Protein AF-A0A256ZVJ6-F1 (afdb_monomer_lite)

Foldseek 3Di:
DDPPPPPPPPDLPDDPQWDWDCDPNFTATEGEDAAADQQFVPAPLPSRNDPDPVSPDPALVVSVVVLVVVLVCCVPVPQPPPGGAHAEYEYDHHAQPPDLRSLLSLLVVQLSLVSSVVRVRHPDPEYEYEYEHQLLHQLPDDPVSLVVSLVSNVVSCVSHPVRYYYHYDHDNTHGDDVCRVPDVVNRVVSNVSSVSSVVSVVVSVVVD

Sequence (208 aa):
MFFKFHFNEKKAVFVEPWELNDEGGGFALILRYCGCQLRCPLCYARRYAWFSEDCKLHHADWVMKQLSNIERALRVKVVKRKPRKITWVRIQGGELCLNFERTMATIDFAAALTVIRKYNVGKFYVSRAIIQTNGVFFSRIDEKMFRKIENKLIDVLKRIENHDRIIFEISFKTPVNKVTMWNPKAFSMTLKAQVAGFKKLLGIVKNI

pLDDT: mean 76.7, std 18.18, range [22.72, 97.31]

Radius of gyration: 18.04 Å; chains: 1; bounding box: 43×30×51 Å

Structure (mmCIF, N/CA/C/O backbone):
data_AF-A0A256ZVJ6-F1
#
_entry.id   AF-A0A256ZVJ6-F1
#
loop_
_atom_site.group_PDB
_atom_site.id
_atom_site.type_symbol
_atom_site.label_atom_id
_atom_site.label_alt_id
_atom_site.label_comp_id
_atom_site.label_asym_id
_atom_site.label_entity_id
_atom_site.label_seq_id
_atom_site.pdbx_PDB_ins_code
_atom_site.Cartn_x
_atom_site.Cartn_y
_atom_site.Cartn_z
_atom_site.occupancy
_atom_site.B_iso_or_equiv
_atom_site.auth_seq_id
_atom_site.auth_comp_id
_atom_site.auth_asym_id
_atom_site.auth_atom_id
_atom_site.pdbx_PDB_model_num
ATOM 1 N N . MET A 1 1 ? -21.176 -7.397 -33.840 1.00 29.97 1 MET A N 1
ATOM 2 C CA . MET A 1 1 ? -21.947 -6.438 -33.017 1.00 29.97 1 MET A CA 1
ATOM 3 C C . MET A 1 1 ? -20.972 -5.726 -32.080 1.00 29.97 1 MET A C 1
ATOM 5 O O . MET A 1 1 ? -20.496 -6.335 -31.134 1.00 29.97 1 MET A O 1
ATOM 9 N N . PHE A 1 2 ? -20.554 -4.499 -32.406 1.00 23.23 2 PHE A N 1
ATOM 10 C CA . PHE A 1 2 ? -19.574 -3.744 -31.614 1.00 23.23 2 PHE A CA 1
ATOM 11 C C . PHE A 1 2 ? -20.306 -2.834 -30.624 1.00 23.23 2 PHE A C 1
ATOM 13 O O . PHE A 1 2 ? -20.946 -1.869 -31.034 1.00 23.23 2 PHE A O 1
ATOM 20 N N . PHE A 1 3 ? -20.190 -3.107 -29.325 1.00 23.20 3 PHE A N 1
ATOM 21 C CA . PHE A 1 3 ? -20.595 -2.150 -28.297 1.00 23.20 3 PHE A CA 1
ATOM 22 C C . PHE A 1 3 ? -19.592 -0.988 -28.279 1.00 23.20 3 PHE A C 1
ATOM 24 O O . PHE A 1 3 ? -18.509 -1.084 -27.702 1.00 23.20 3 PHE A O 1
ATOM 31 N N . LYS A 1 4 ? -19.943 0.130 -28.924 1.00 22.72 4 LYS A N 1
ATOM 32 C CA . LYS A 1 4 ? -19.299 1.423 -28.669 1.00 22.72 4 LYS A CA 1
ATOM 33 C C . LYS A 1 4 ? -19.742 1.893 -27.285 1.00 22.72 4 LYS A C 1
ATOM 35 O O . LYS A 1 4 ? -20.818 2.462 -27.130 1.00 22.72 4 LYS A O 1
ATOM 40 N N . PHE A 1 5 ? -18.907 1.674 -26.272 1.00 29.94 5 PHE A N 1
ATOM 41 C CA . PHE A 1 5 ? -19.037 2.406 -25.015 1.00 29.94 5 PHE A CA 1
ATOM 42 C C . PHE A 1 5 ? -18.702 3.877 -25.286 1.00 29.94 5 PHE A C 1
ATOM 44 O O . PHE A 1 5 ? -17.536 4.271 -25.279 1.00 29.94 5 PHE A O 1
ATOM 51 N N . HIS A 1 6 ? -19.725 4.690 -25.551 1.00 28.47 6 HIS A N 1
ATOM 52 C CA . HIS A 1 6 ? -19.618 6.144 -25.515 1.00 28.47 6 HIS A CA 1
ATOM 53 C C . HIS A 1 6 ? -19.413 6.579 -24.060 1.00 28.47 6 HIS A C 1
ATOM 55 O O . HIS A 1 6 ? -20.360 6.885 -23.340 1.00 28.47 6 HIS A O 1
ATOM 61 N N . PHE A 1 7 ? -18.161 6.578 -23.601 1.00 38.62 7 PHE A N 1
ATOM 62 C CA . PHE A 1 7 ? -17.804 7.299 -22.386 1.00 38.62 7 PHE A CA 1
ATOM 63 C C . PHE A 1 7 ? -17.774 8.786 -22.723 1.00 38.62 7 PHE A C 1
ATOM 65 O O . PHE A 1 7 ? 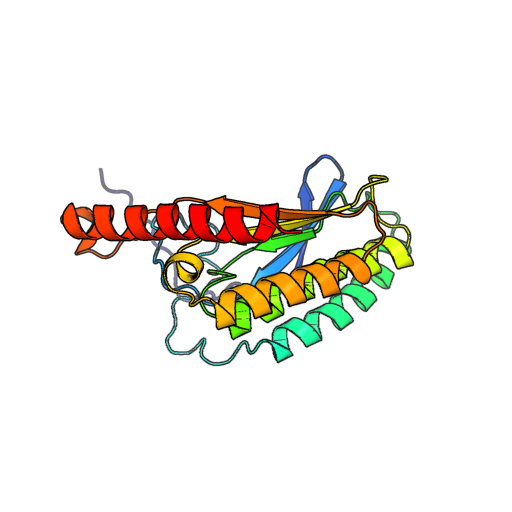-16.951 9.246 -23.507 1.00 38.62 7 PHE A O 1
ATOM 72 N N . ASN A 1 8 ? -18.726 9.525 -22.164 1.00 34.41 8 ASN A N 1
ATOM 73 C CA . ASN A 1 8 ? -18.809 10.966 -22.315 1.00 34.41 8 ASN A CA 1
ATOM 74 C C . ASN A 1 8 ? -17.690 11.618 -21.483 1.00 34.41 8 ASN A C 1
ATOM 76 O O . ASN A 1 8 ? -17.824 11.772 -20.271 1.00 34.41 8 ASN A O 1
ATOM 80 N N . GLU A 1 9 ? -16.576 11.969 -22.128 1.00 43.06 9 GLU A N 1
ATOM 81 C CA . GLU A 1 9 ? -15.395 12.594 -21.504 1.00 43.06 9 GLU A CA 1
ATOM 82 C C . GLU A 1 9 ? -15.696 13.970 -20.870 1.00 43.06 9 GLU A C 1
ATOM 84 O O . GLU A 1 9 ? -14.904 14.471 -20.078 1.00 43.06 9 GLU A O 1
ATOM 89 N N . LYS A 1 10 ? -16.864 14.572 -21.149 1.00 35.16 10 LYS A N 1
ATOM 90 C CA . LYS A 1 10 ? -17.225 15.935 -20.716 1.00 35.16 10 LYS A CA 1
ATOM 91 C C . LYS A 1 10 ? -17.830 16.057 -19.311 1.00 35.16 10 LYS A C 1
ATOM 93 O O . LYS A 1 10 ? -18.190 17.158 -18.908 1.00 35.16 10 LYS A O 1
ATOM 98 N N . LYS A 1 11 ? -17.947 14.973 -18.539 1.00 39.44 11 LYS A N 1
ATOM 99 C CA . LYS A 1 11 ? -18.313 15.052 -17.113 1.00 39.44 11 LYS A CA 1
ATOM 100 C C . LYS A 1 11 ? -17.246 14.366 -16.276 1.00 39.44 11 LYS A C 1
ATOM 102 O O . LYS A 1 11 ? -17.353 13.183 -15.962 1.00 39.44 11 LYS A O 1
ATOM 107 N N . ALA A 1 12 ? -16.222 15.133 -15.914 1.00 45.16 12 ALA A N 1
ATOM 108 C CA . ALA A 1 12 ? -15.339 14.814 -14.805 1.00 45.16 12 ALA A CA 1
ATOM 109 C C . ALA A 1 12 ? -16.201 14.594 -13.552 1.00 45.16 12 ALA A C 1
ATOM 111 O O . ALA A 1 12 ? -16.628 15.553 -12.913 1.00 45.16 12 ALA A O 1
ATOM 112 N N . VAL A 1 13 ? -16.528 13.346 -13.219 1.00 48.84 13 VAL A N 1
ATOM 113 C CA . VAL A 1 13 ? -17.140 13.054 -11.923 1.00 48.84 13 VAL A CA 1
ATOM 114 C C . VAL A 1 13 ? -16.039 13.288 -10.899 1.00 48.84 13 VAL A C 1
ATOM 116 O O . VAL A 1 13 ? -15.057 12.547 -10.872 1.00 48.84 13 VAL A O 1
ATOM 119 N N . PHE A 1 14 ? -16.162 14.354 -10.109 1.00 55.28 14 PHE A N 1
ATOM 120 C CA . PHE A 1 14 ? -15.282 14.574 -8.971 1.00 55.28 14 PHE A CA 1
ATOM 121 C C . PHE A 1 14 ? -15.472 13.399 -8.008 1.00 55.28 14 PHE A C 1
ATOM 123 O O . PHE A 1 14 ? -16.535 13.243 -7.412 1.00 55.28 14 PHE A O 1
ATOM 130 N N . VAL A 1 15 ? -14.466 12.532 -7.921 1.00 60.78 15 VAL A N 1
ATOM 131 C CA . VAL A 1 15 ? -14.428 11.439 -6.948 1.00 60.78 15 VAL A CA 1
ATOM 132 C C . VAL A 1 15 ? -13.571 11.914 -5.788 1.00 60.78 15 VAL A C 1
ATOM 134 O O . VAL A 1 15 ? -12.440 12.356 -6.003 1.00 60.78 15 VAL A O 1
ATOM 137 N N . GLU A 1 16 ? -14.109 11.844 -4.570 1.00 68.25 16 GLU A N 1
ATOM 138 C CA . GLU A 1 16 ? -13.358 12.224 -3.376 1.00 68.25 16 GLU A CA 1
ATOM 139 C C . GLU A 1 16 ? -12.068 11.381 -3.270 1.00 68.25 16 GLU A C 1
ATOM 141 O O . GLU A 1 16 ? -12.061 10.190 -3.601 1.00 68.25 16 GLU A O 1
ATOM 146 N N . PRO A 1 17 ? -10.950 11.966 -2.801 1.00 72.38 17 PRO A N 1
ATOM 147 C CA . PRO A 1 17 ? -9.697 11.232 -2.613 1.00 72.38 17 PRO A CA 1
ATOM 148 C C . PRO A 1 17 ? -9.795 10.116 -1.574 1.00 72.38 17 PRO A C 1
ATOM 150 O O . PRO A 1 17 ? -8.892 9.286 -1.473 1.00 72.38 17 PRO A O 1
ATOM 153 N N . TRP A 1 18 ? -10.867 10.092 -0.791 1.00 80.00 18 TRP A N 1
ATOM 154 C CA . TRP A 1 18 ? -11.189 9.000 0.102 1.00 80.00 18 TRP A CA 1
ATOM 155 C C . TRP A 1 18 ? -12.706 8.828 0.201 1.00 80.00 18 TRP A C 1
ATOM 157 O O . TRP A 1 18 ? -13.453 9.775 -0.015 1.00 80.00 18 TRP A O 1
ATOM 167 N N . GLU A 1 19 ? -13.160 7.629 0.549 1.00 82.62 19 GLU A N 1
ATOM 168 C CA . GLU A 1 19 ? -14.573 7.337 0.812 1.00 82.62 19 GLU A CA 1
ATOM 169 C C . GLU A 1 19 ? -14.716 6.143 1.769 1.00 82.62 19 GLU A C 1
ATOM 171 O O . GLU A 1 19 ? -13.739 5.457 2.081 1.00 82.62 19 GLU A O 1
ATOM 176 N N . LEU A 1 20 ? -15.938 5.895 2.240 1.00 85.19 20 LEU A N 1
ATOM 177 C CA . LEU A 1 20 ? -16.295 4.683 2.976 1.00 85.19 20 LEU A CA 1
ATOM 178 C C . LEU A 1 20 ? -17.190 3.823 2.083 1.00 85.19 20 LEU A C 1
ATOM 180 O O . LEU A 1 20 ? -18.304 4.238 1.775 1.00 85.19 20 LEU A O 1
ATOM 184 N N . ASN A 1 21 ? -16.714 2.636 1.705 1.00 87.12 21 ASN A N 1
ATOM 185 C CA . ASN A 1 21 ? -17.473 1.686 0.886 1.00 87.12 21 ASN A CA 1
ATOM 186 C C . ASN A 1 21 ? -17.916 0.482 1.703 1.00 87.12 21 ASN A C 1
ATOM 188 O O . ASN A 1 21 ? -17.174 0.022 2.567 1.00 87.12 21 ASN A O 1
ATOM 192 N N . ASP A 1 22 ? -19.095 -0.061 1.415 1.00 87.81 22 ASP A N 1
ATOM 193 C CA . ASP A 1 22 ? -19.555 -1.303 2.033 1.00 87.81 22 ASP A CA 1
ATOM 194 C C . ASP A 1 22 ? -18.713 -2.495 1.539 1.00 87.81 22 ASP A C 1
ATOM 196 O O . ASP A 1 22 ? -18.871 -2.970 0.417 1.00 87.81 22 ASP A O 1
ATOM 200 N N . GLU A 1 23 ? -17.814 -3.000 2.391 1.00 85.06 23 GLU A N 1
ATOM 201 C CA . GLU A 1 23 ? -16.941 -4.144 2.100 1.00 85.06 23 GLU A CA 1
ATOM 202 C C . GLU A 1 23 ? -16.706 -5.001 3.365 1.00 85.06 23 GLU A C 1
ATOM 204 O O . GLU A 1 23 ? -16.524 -4.498 4.480 1.00 85.06 23 GLU A O 1
ATOM 209 N N . GLY A 1 24 ? -16.700 -6.334 3.217 1.00 81.31 24 GLY A N 1
ATOM 210 C CA . GLY A 1 24 ? -16.389 -7.262 4.323 1.00 81.31 24 GLY A CA 1
ATOM 211 C C . GLY A 1 24 ? -17.363 -7.186 5.512 1.00 81.31 24 GLY A C 1
ATOM 212 O O . GLY A 1 24 ? -16.990 -7.382 6.675 1.00 81.31 24 GLY A O 1
ATOM 213 N N . GLY A 1 25 ? -18.626 -6.839 5.246 1.00 85.62 25 GLY A N 1
ATOM 214 C CA . GLY A 1 25 ? -19.661 -6.670 6.269 1.00 85.62 25 GLY A CA 1
ATOM 215 C C . GLY A 1 25 ? -19.444 -5.462 7.192 1.00 85.62 25 GLY A C 1
ATOM 216 O O . GLY A 1 25 ? -19.981 -5.448 8.301 1.00 85.62 25 GLY A O 1
ATOM 217 N N . GLY A 1 26 ? -18.629 -4.494 6.784 1.00 87.56 26 GLY A N 1
ATOM 218 C CA . GLY A 1 26 ? -18.394 -3.208 7.442 1.00 87.56 26 GLY A CA 1
ATOM 219 C C . GLY A 1 26 ? -18.053 -2.160 6.384 1.00 87.56 26 GLY A C 1
ATOM 220 O O . GLY A 1 26 ? -18.416 -2.340 5.223 1.00 87.56 26 GLY A O 1
ATOM 221 N N . PHE A 1 27 ? -17.345 -1.100 6.766 1.00 90.06 27 PHE A N 1
ATOM 222 C CA . PHE A 1 27 ? -16.820 -0.142 5.791 1.00 90.06 27 PHE A CA 1
ATOM 223 C C . PHE A 1 27 ? -15.353 -0.421 5.463 1.00 90.06 27 PHE A C 1
ATOM 225 O O . PHE A 1 27 ? -14.544 -0.631 6.361 1.00 90.06 27 PHE A O 1
ATOM 232 N N . ALA A 1 28 ? -14.974 -0.363 4.195 1.00 90.19 28 ALA A N 1
ATOM 233 C CA . ALA A 1 28 ? -13.594 -0.130 3.804 1.00 90.19 28 ALA A CA 1
ATOM 234 C C . ALA A 1 28 ? -13.343 1.375 3.730 1.00 90.19 28 ALA A C 1
ATOM 236 O O . ALA A 1 28 ? -14.075 2.095 3.050 1.00 90.19 28 ALA A O 1
ATOM 237 N N . LEU A 1 29 ? -12.293 1.844 4.404 1.00 89.19 29 LEU A N 1
ATOM 238 C CA . LEU A 1 29 ? -11.776 3.189 4.181 1.00 89.19 29 LEU A CA 1
ATOM 239 C C . LEU A 1 29 ? -10.940 3.169 2.907 1.00 89.19 29 LEU A C 1
ATOM 241 O O . LEU A 1 29 ? -9.809 2.685 2.899 1.00 89.19 29 LEU A O 1
ATOM 245 N N . ILE A 1 30 ? -11.515 3.671 1.825 1.00 86.69 30 ILE A N 1
ATOM 246 C CA . ILE A 1 30 ? -10.875 3.702 0.520 1.00 86.69 30 ILE A CA 1
ATOM 247 C C . ILE A 1 30 ? -10.056 4.979 0.405 1.00 86.69 30 ILE A C 1
ATOM 249 O O . ILE A 1 30 ? -10.607 6.060 0.561 1.00 86.69 30 ILE A O 1
ATOM 253 N N . LEU A 1 31 ? -8.772 4.860 0.076 1.00 84.06 31 LEU A N 1
ATOM 254 C CA . LEU A 1 31 ? -7.866 5.964 -0.234 1.00 84.06 31 LEU A CA 1
ATOM 255 C C . LEU A 1 31 ? -7.492 5.882 -1.712 1.00 84.06 31 LEU A C 1
ATOM 257 O O . LEU A 1 31 ? -6.983 4.858 -2.171 1.00 84.06 31 LEU A O 1
ATOM 261 N N . ARG A 1 32 ? -7.776 6.936 -2.475 1.00 79.44 32 ARG A N 1
ATOM 262 C CA . ARG A 1 32 ? -7.673 6.943 -3.935 1.00 79.44 32 ARG A CA 1
ATOM 263 C C . ARG A 1 32 ? -6.495 7.789 -4.400 1.00 79.44 32 ARG A C 1
ATOM 265 O O . ARG A 1 32 ? -6.374 8.956 -4.043 1.00 79.44 32 ARG A O 1
ATOM 272 N N . TYR A 1 33 ? -5.672 7.217 -5.271 1.00 73.69 33 TYR A N 1
ATOM 273 C CA . TYR A 1 33 ? -4.688 7.975 -6.036 1.00 73.69 33 TYR A CA 1
ATOM 274 C C . TYR A 1 33 ? -5.158 8.270 -7.464 1.00 73.69 33 TYR A C 1
ATOM 276 O O . TYR A 1 33 ? -5.734 7.408 -8.137 1.00 73.69 33 TYR A O 1
ATOM 284 N N . CYS A 1 34 ? -4.760 9.439 -7.963 1.00 71.06 34 CYS A N 1
ATOM 285 C CA . CYS A 1 34 ? -4.832 9.815 -9.373 1.00 71.06 34 CYS A CA 1
ATOM 286 C C . CYS A 1 34 ? -3.557 9.400 -10.137 1.00 71.06 34 CYS A C 1
ATOM 288 O O . CYS A 1 34 ? -2.528 9.083 -9.538 1.00 71.06 34 CYS A O 1
ATOM 290 N N . GLY A 1 35 ? -3.624 9.382 -11.471 1.00 68.31 35 GLY A N 1
ATOM 291 C CA . GLY A 1 35 ? -2.481 9.126 -12.355 1.00 68.31 35 GLY A CA 1
ATOM 292 C C . GLY A 1 35 ? -2.088 7.648 -12.492 1.00 68.31 35 GLY A C 1
ATOM 293 O O . GLY A 1 35 ? -1.728 6.975 -11.522 1.00 68.31 35 GLY A O 1
ATOM 294 N N . CYS A 1 36 ? -2.120 7.130 -13.719 1.00 71.88 36 CYS A N 1
ATOM 295 C CA . CYS A 1 36 ? -1.679 5.776 -14.064 1.00 71.88 36 CYS A CA 1
ATOM 296 C C . CYS A 1 36 ? -1.152 5.732 -15.502 1.00 71.88 36 CYS A C 1
ATOM 298 O O . CYS A 1 36 ? -1.735 6.352 -16.385 1.00 71.88 36 CYS A O 1
ATOM 300 N N . GLN A 1 37 ? -0.096 4.957 -15.761 1.00 67.00 37 GLN A N 1
ATOM 301 C CA . GLN A 1 37 ? 0.475 4.807 -17.109 1.00 67.00 37 GLN A CA 1
ATOM 302 C C . GLN A 1 37 ? 0.087 3.492 -17.806 1.00 67.00 37 GLN A C 1
ATOM 304 O O . GLN A 1 37 ? 0.377 3.309 -18.983 1.00 67.00 37 GLN A O 1
ATOM 309 N N . LEU A 1 38 ? -0.597 2.574 -17.115 1.00 67.62 38 LEU A N 1
ATOM 310 C CA . LEU A 1 38 ? -0.813 1.213 -17.621 1.00 67.62 38 LEU A CA 1
ATOM 311 C C . LEU A 1 38 ? -1.905 1.080 -18.679 1.00 67.62 38 LEU A C 1
ATOM 313 O O . LEU A 1 38 ? -1.954 0.055 -19.344 1.00 67.62 38 LEU A O 1
ATOM 317 N N . ARG A 1 39 ? -2.795 2.069 -18.830 1.00 71.25 39 ARG A N 1
ATOM 318 C CA . ARG A 1 39 ? -3.882 2.048 -19.832 1.00 71.25 39 ARG A CA 1
ATOM 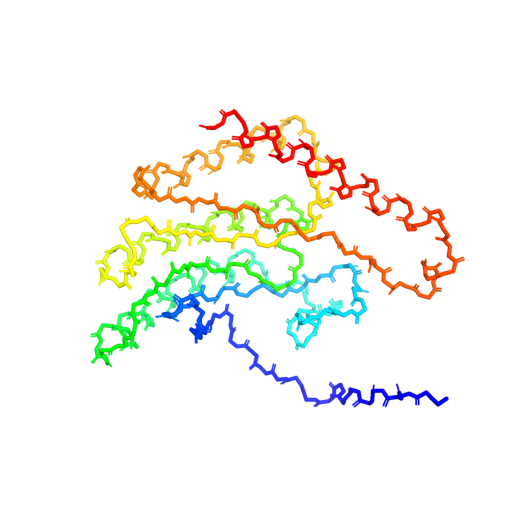319 C C . ARG A 1 39 ? -4.636 0.706 -19.876 1.00 71.25 39 ARG A C 1
ATOM 321 O O . ARG A 1 39 ? -4.896 0.155 -20.943 1.00 71.25 39 ARG A O 1
ATOM 328 N N . CYS A 1 40 ? -4.949 0.140 -18.707 1.00 72.38 40 CYS A N 1
ATOM 329 C CA . CYS A 1 40 ? -5.619 -1.159 -18.634 1.00 72.38 40 CYS A CA 1
ATOM 330 C C . CYS A 1 40 ? -7.034 -1.069 -19.247 1.00 72.38 40 CYS A C 1
ATOM 332 O O . CYS A 1 40 ? -7.748 -0.101 -18.963 1.00 72.38 40 CYS A O 1
ATOM 334 N N . PRO A 1 41 ? -7.475 -2.073 -20.028 1.00 65.75 41 PRO A N 1
ATOM 335 C CA . PRO A 1 41 ? -8.726 -2.012 -20.787 1.00 65.75 41 PRO A CA 1
ATOM 336 C C . PRO A 1 41 ? -9.957 -1.992 -19.880 1.00 65.75 41 PRO A C 1
ATOM 338 O O . PRO A 1 41 ? -10.895 -1.236 -20.117 1.00 65.75 41 PRO A O 1
ATOM 341 N N . LEU A 1 42 ? -9.913 -2.773 -18.799 1.00 70.94 42 LEU A N 1
ATOM 342 C CA . LEU A 1 42 ? -10.956 -2.876 -17.779 1.00 70.94 42 LEU A CA 1
ATOM 343 C C . LEU A 1 42 ? -10.473 -2.241 -16.472 1.00 70.94 42 LEU A C 1
ATOM 345 O O . LEU A 1 42 ? -10.351 -2.885 -15.433 1.00 70.94 42 LEU A O 1
ATOM 349 N N . CYS A 1 43 ? -10.110 -0.961 -16.534 1.00 73.25 43 CYS A N 1
ATOM 350 C CA . CYS A 1 43 ? -9.687 -0.230 -15.349 1.00 73.25 43 CYS A CA 1
ATOM 351 C C . CYS A 1 43 ? -10.904 0.394 -14.653 1.00 73.25 43 CYS A C 1
ATOM 353 O O . CYS A 1 43 ? -11.379 1.445 -15.076 1.00 73.25 43 CYS A O 1
ATOM 355 N N . TYR A 1 44 ? -11.371 -0.215 -13.556 1.00 74.19 44 TYR A N 1
ATOM 356 C CA . TYR A 1 44 ? -12.378 0.394 -12.668 1.00 74.19 44 TYR A CA 1
ATOM 357 C C . TYR A 1 44 ? -11.960 1.807 -12.234 1.00 74.19 44 TYR A C 1
ATOM 359 O O . TYR A 1 44 ? -12.778 2.724 -12.182 1.00 74.19 44 TYR A O 1
ATOM 367 N N . ALA A 1 45 ? -10.654 2.005 -12.027 1.00 73.19 45 ALA A N 1
ATOM 368 C CA . ALA A 1 45 ? -10.120 3.297 -11.648 1.00 73.19 45 ALA A CA 1
ATOM 369 C C . ALA A 1 45 ? -10.139 4.341 -12.768 1.00 73.19 45 ALA A C 1
ATOM 371 O O . ALA A 1 45 ? -9.977 5.512 -12.473 1.00 73.19 45 ALA A O 1
ATOM 372 N N . ARG A 1 46 ? -10.383 3.977 -14.035 1.00 70.44 46 ARG A N 1
ATOM 373 C CA . ARG A 1 46 ? -10.282 4.883 -15.198 1.00 70.44 46 ARG A CA 1
ATOM 374 C C . ARG A 1 46 ? -11.089 6.174 -15.066 1.00 70.44 46 ARG A C 1
ATOM 376 O O . ARG A 1 46 ? -10.686 7.183 -15.626 1.00 70.44 46 ARG A O 1
ATOM 383 N N . ARG A 1 47 ? -12.212 6.142 -14.343 1.00 63.91 47 ARG A N 1
ATOM 384 C CA . ARG A 1 47 ? -13.085 7.311 -14.143 1.00 63.91 47 ARG A CA 1
ATOM 385 C C . ARG A 1 47 ? -12.447 8.412 -13.286 1.00 63.91 47 ARG A C 1
ATOM 387 O O . ARG A 1 47 ? -12.883 9.550 -13.372 1.00 63.91 47 ARG A O 1
ATOM 394 N N . TYR A 1 48 ? -11.450 8.076 -12.466 1.00 64.19 48 TYR A N 1
ATOM 395 C CA . TYR A 1 48 ? -10.810 8.999 -11.517 1.00 64.19 48 TYR A CA 1
ATOM 396 C C . TYR A 1 48 ? -9.274 8.884 -11.474 1.00 64.19 48 TYR A C 1
ATOM 398 O O . TYR A 1 48 ? -8.590 9.757 -10.957 1.00 64.19 48 TYR A O 1
ATOM 406 N N . ALA A 1 49 ? -8.697 7.831 -12.044 1.00 57.25 49 ALA A N 1
ATOM 407 C CA . ALA A 1 49 ? -7.281 7.689 -12.341 1.00 57.25 49 ALA A CA 1
ATOM 408 C C . ALA A 1 49 ? -7.052 8.227 -13.755 1.00 57.25 49 ALA A C 1
ATOM 410 O O . ALA A 1 49 ? -6.921 7.467 -14.714 1.00 57.25 49 ALA A O 1
ATOM 411 N N . TRP A 1 50 ? -7.098 9.552 -13.878 1.00 55.75 50 TRP A N 1
ATOM 412 C CA . TRP A 1 50 ? -6.969 10.261 -15.147 1.00 55.75 50 TRP A CA 1
ATOM 413 C C . TRP A 1 50 ? -5.668 9.890 -15.876 1.00 55.75 50 TRP A C 1
ATOM 415 O O . TRP A 1 50 ? -4.605 9.756 -15.263 1.00 55.75 50 TRP A O 1
ATOM 425 N N . PHE A 1 51 ? -5.774 9.745 -17.198 1.00 53.19 51 PHE A N 1
ATOM 426 C CA . PHE A 1 51 ? -4.659 9.646 -18.141 1.00 53.19 51 PHE A CA 1
ATOM 427 C C . PHE A 1 51 ? -4.400 11.027 -18.754 1.00 53.19 51 PHE A C 1
ATOM 429 O O . PHE A 1 51 ? -4.588 11.191 -19.953 1.00 53.19 51 PHE A O 1
ATOM 436 N N . SER A 1 52 ? -4.060 12.045 -17.967 1.00 42.34 52 SER A N 1
ATOM 437 C CA . SER A 1 52 ? -3.777 13.363 -18.544 1.00 42.34 52 SER A CA 1
ATOM 438 C C . SER A 1 52 ? -2.351 13.806 -18.265 1.00 42.34 52 SER A C 1
ATOM 440 O O . SER A 1 52 ? -1.813 13.619 -17.172 1.00 42.34 52 SER A O 1
ATOM 442 N N . GLU A 1 53 ? -1.767 14.433 -19.281 1.00 42.69 53 GLU A N 1
ATOM 443 C CA . GLU A 1 53 ? -0.578 15.281 -19.188 1.00 42.69 53 GLU A CA 1
ATOM 444 C C . GLU A 1 53 ? -0.799 16.463 -18.215 1.00 42.69 53 GLU A C 1
ATOM 446 O O . GLU A 1 53 ? 0.174 17.061 -17.760 1.00 42.69 53 GLU A O 1
ATOM 451 N N . ASP A 1 54 ? -2.056 16.719 -17.818 1.00 38.91 54 ASP A N 1
ATOM 452 C CA . ASP A 1 54 ? -2.485 17.695 -16.804 1.00 38.91 54 ASP A CA 1
ATOM 453 C C . ASP A 1 54 ? -2.459 17.160 -15.363 1.00 38.91 54 ASP A C 1
ATOM 455 O O . ASP A 1 54 ? -2.508 17.929 -14.406 1.00 38.91 54 ASP A O 1
ATOM 459 N N . CYS A 1 55 ? -2.342 15.844 -15.154 1.00 44.50 55 CYS A N 1
ATOM 460 C CA . CYS A 1 55 ? -2.292 15.243 -13.814 1.00 44.50 55 CYS A CA 1
ATOM 461 C C . CYS A 1 55 ? -0.908 15.391 -13.148 1.00 44.50 55 CYS A C 1
ATOM 463 O O . CYS A 1 55 ? -0.555 14.625 -12.249 1.00 44.50 55 CYS A O 1
ATOM 465 N N . LYS A 1 56 ? -0.111 16.371 -13.595 1.00 41.47 56 LYS A N 1
ATOM 466 C CA . LYS A 1 56 ? 1.283 16.593 -13.194 1.00 41.47 56 LYS A CA 1
ATOM 467 C C . LYS A 1 56 ? 1.484 16.805 -11.692 1.00 41.47 56 LYS A C 1
ATOM 469 O O . LYS A 1 56 ? 2.623 16.717 -11.259 1.00 41.47 56 LYS A O 1
ATOM 474 N N . LEU A 1 57 ? 0.451 17.081 -10.889 1.00 43.56 57 LEU A N 1
ATOM 475 C CA . LEU A 1 57 ? 0.665 17.676 -9.563 1.00 43.56 57 LEU A CA 1
ATOM 476 C C . LEU A 1 57 ? -0.285 17.194 -8.451 1.00 43.56 57 LEU A C 1
ATOM 478 O O . LEU A 1 57 ? -0.555 17.943 -7.516 1.00 43.56 57 LEU A O 1
ATOM 482 N N . HIS A 1 58 ? -0.745 15.940 -8.448 1.00 48.59 58 HIS A N 1
ATOM 483 C CA . HIS A 1 58 ? -1.135 15.340 -7.159 1.00 48.59 58 HIS A CA 1
ATOM 484 C C . HIS A 1 58 ? 0.118 14.781 -6.483 1.00 48.59 58 HIS A C 1
ATOM 486 O O . HIS A 1 58 ? 0.347 13.573 -6.436 1.00 48.59 58 HIS A O 1
ATOM 492 N N . HIS A 1 59 ? 0.966 15.706 -6.025 1.00 53.00 59 HIS A N 1
ATOM 493 C CA . HIS A 1 59 ? 2.162 15.418 -5.239 1.00 53.00 59 HIS A CA 1
ATOM 494 C C . HIS A 1 59 ? 1.811 14.584 -4.009 1.00 53.00 59 HIS A C 1
ATOM 496 O O . HIS A 1 59 ? 0.704 14.700 -3.477 1.00 53.00 59 HIS A O 1
ATOM 502 N N . ALA A 1 60 ? 2.779 13.806 -3.517 1.00 54.00 60 ALA A N 1
ATOM 503 C CA . ALA A 1 60 ? 2.692 13.121 -2.227 1.00 54.00 60 ALA A CA 1
ATOM 504 C C . ALA A 1 60 ? 2.116 14.040 -1.130 1.00 54.00 60 ALA A C 1
ATOM 506 O O . ALA A 1 60 ? 1.259 13.609 -0.367 1.00 54.00 60 ALA A O 1
ATOM 507 N N . ASP A 1 61 ? 2.472 15.329 -1.144 1.00 59.34 61 ASP A N 1
ATOM 508 C CA . ASP A 1 61 ? 1.974 16.363 -0.228 1.00 59.34 61 ASP A CA 1
ATOM 509 C C . ASP A 1 61 ? 0.456 16.573 -0.274 1.00 59.34 61 ASP A C 1
ATOM 511 O O . ASP A 1 61 ? -0.185 16.741 0.765 1.00 59.34 61 ASP A O 1
ATOM 515 N N . TRP A 1 62 ? -0.151 16.552 -1.466 1.00 61.53 62 TRP A N 1
ATOM 516 C CA . TRP A 1 62 ? -1.606 16.652 -1.595 1.00 61.53 62 TRP A CA 1
ATOM 517 C C . TRP A 1 62 ? -2.283 15.434 -0.980 1.00 61.53 62 TRP A C 1
ATOM 519 O O . TRP A 1 62 ? -3.301 15.576 -0.305 1.00 61.53 62 TRP A O 1
ATOM 529 N N . VAL A 1 63 ? -1.689 14.254 -1.170 1.00 57.25 63 VAL A N 1
ATOM 530 C CA . VAL A 1 63 ? -2.196 13.014 -0.589 1.00 57.25 63 VAL A CA 1
ATOM 531 C C . VAL A 1 63 ? -2.012 13.041 0.937 1.00 57.25 63 VAL A C 1
ATOM 533 O O . VAL A 1 63 ? -2.939 12.698 1.663 1.00 57.25 63 VAL A O 1
ATOM 536 N N . MET A 1 64 ? -0.879 13.531 1.459 1.00 63.00 64 MET A N 1
ATOM 537 C CA . MET A 1 64 ? -0.629 13.645 2.907 1.00 63.00 64 MET A CA 1
ATOM 538 C C . MET A 1 64 ? -1.610 14.611 3.581 1.00 63.00 64 MET A C 1
ATOM 540 O O . MET A 1 64 ? -2.119 14.317 4.662 1.00 63.00 64 MET A O 1
ATOM 544 N N . LYS A 1 65 ? -1.981 15.710 2.908 1.00 67.81 65 LYS A N 1
ATOM 545 C CA . LYS A 1 65 ? -3.084 16.588 3.342 1.00 67.81 65 LYS A CA 1
ATOM 546 C C . LYS A 1 65 ? -4.438 15.867 3.405 1.00 67.81 65 LYS A C 1
ATOM 548 O O . LYS A 1 65 ? -5.328 16.320 4.118 1.00 67.81 65 LYS A O 1
ATOM 553 N N . GLN A 1 66 ? -4.624 14.746 2.706 1.00 66.25 66 GLN A N 1
ATOM 554 C CA . GLN A 1 66 ? -5.844 13.946 2.844 1.00 66.25 66 GLN A CA 1
ATOM 555 C C . GLN A 1 66 ? -5.863 13.103 4.121 1.00 66.25 66 GLN A C 1
ATOM 557 O O . GLN A 1 66 ? -6.951 12.891 4.643 1.00 66.25 66 GLN A O 1
ATOM 562 N N . LEU A 1 67 ? -4.720 12.694 4.694 1.00 65.44 67 LEU A N 1
ATOM 563 C CA . LEU A 1 67 ? -4.698 11.982 5.989 1.00 65.44 67 LEU A CA 1
ATOM 564 C C . LEU A 1 67 ? -5.290 12.822 7.119 1.00 65.44 67 LEU A C 1
ATOM 566 O O . LEU A 1 67 ? -6.115 12.325 7.885 1.00 65.44 67 LEU A O 1
ATOM 570 N N . SER A 1 68 ? -4.947 14.109 7.185 1.00 69.19 68 SER A N 1
ATOM 571 C CA . SER A 1 68 ? -5.536 15.016 8.177 1.00 69.19 68 SER A CA 1
ATOM 572 C C . SER A 1 68 ? -7.038 15.233 7.937 1.00 69.19 68 SER A C 1
ATOM 574 O O . SER A 1 68 ? -7.826 15.304 8.885 1.00 69.19 68 SER A O 1
ATOM 576 N N . ASN A 1 69 ? -7.476 15.255 6.674 1.00 70.56 69 ASN A N 1
ATOM 577 C CA . ASN A 1 69 ? -8.900 15.293 6.333 1.00 70.56 69 ASN A CA 1
ATOM 578 C C . ASN A 1 69 ? -9.637 14.004 6.718 1.00 70.56 69 ASN A C 1
ATOM 580 O O . ASN A 1 69 ? -10.770 14.092 7.192 1.00 70.56 69 ASN A O 1
ATOM 584 N N . ILE A 1 70 ? -9.008 12.838 6.560 1.00 72.44 70 ILE A N 1
ATOM 585 C CA . ILE A 1 70 ? -9.548 11.535 6.964 1.00 72.44 70 ILE A CA 1
ATOM 586 C C . ILE A 1 70 ? -9.751 11.498 8.472 1.00 72.44 70 ILE A C 1
ATOM 588 O O . ILE A 1 70 ? -10.822 11.107 8.919 1.00 72.44 70 ILE A O 1
ATOM 592 N N . GLU A 1 71 ? -8.782 11.960 9.263 1.00 73.44 71 GLU A N 1
ATOM 593 C CA . GLU A 1 71 ? -8.916 12.029 10.721 1.00 73.44 71 GLU A CA 1
ATOM 594 C C . GLU A 1 71 ? -10.142 12.855 11.135 1.00 73.44 71 GLU A C 1
ATOM 596 O O . GLU A 1 71 ? -11.022 12.385 11.867 1.00 73.44 71 GLU A O 1
ATOM 601 N N . ARG A 1 72 ? -10.257 14.070 10.585 1.00 72.06 72 ARG A N 1
ATOM 602 C CA . ARG A 1 72 ? -11.410 14.946 10.815 1.00 72.06 72 ARG A CA 1
ATOM 603 C C . ARG A 1 72 ? -12.716 14.288 10.370 1.00 72.06 72 ARG A C 1
ATOM 605 O O . ARG A 1 72 ? -13.727 14.376 11.070 1.00 72.06 72 ARG A O 1
ATOM 612 N N . ALA A 1 73 ? -12.711 13.627 9.219 1.00 68.19 73 ALA A N 1
ATOM 613 C CA . ALA A 1 73 ? -13.902 13.022 8.658 1.00 68.19 73 ALA A CA 1
ATOM 614 C C . ALA A 1 73 ? -14.341 11.756 9.395 1.00 68.19 73 ALA A C 1
ATOM 616 O O . ALA A 1 73 ? -15.537 11.579 9.599 1.00 68.19 73 ALA A O 1
ATOM 617 N N . LEU A 1 74 ? -13.416 10.915 9.857 1.00 72.00 74 LEU A N 1
ATOM 618 C CA . LEU A 1 74 ? -13.714 9.758 10.699 1.00 72.00 74 LEU A CA 1
ATOM 619 C C . LEU A 1 74 ? -14.281 10.204 12.048 1.00 72.00 74 LEU A C 1
ATOM 621 O O . LEU A 1 74 ? -15.292 9.667 12.502 1.00 72.00 74 LEU A O 1
ATOM 625 N N . ARG A 1 75 ? -13.733 11.270 12.641 1.00 69.50 75 ARG A N 1
ATOM 626 C CA . ARG A 1 75 ? -14.292 11.864 13.862 1.00 69.50 75 ARG A CA 1
ATOM 627 C C . ARG A 1 75 ? -15.742 12.331 13.677 1.00 69.50 75 ARG A C 1
ATOM 629 O O . ARG A 1 75 ? -16.558 12.158 14.577 1.00 69.50 75 ARG A O 1
ATOM 636 N N . VAL A 1 76 ? -16.089 12.924 12.532 1.00 63.84 76 VAL A N 1
ATOM 637 C CA . VAL A 1 76 ? -17.446 13.452 12.281 1.00 63.84 76 VAL A CA 1
ATOM 638 C C . VAL A 1 76 ? -18.407 12.377 11.774 1.00 63.84 76 VAL A C 1
ATOM 640 O O . VAL A 1 76 ? -19.500 12.233 12.313 1.00 63.84 76 VAL A O 1
ATOM 643 N N . LYS A 1 77 ? -18.028 11.633 10.734 1.00 64.25 77 LYS A N 1
ATOM 644 C CA . LYS A 1 77 ? -18.892 10.652 10.069 1.00 64.25 77 LYS A CA 1
ATOM 645 C C . LYS A 1 77 ? -18.963 9.342 10.848 1.00 64.25 77 LYS A C 1
ATOM 647 O O . LYS A 1 77 ? -20.042 8.768 10.897 1.00 64.25 77 LYS A O 1
ATOM 652 N N . VAL A 1 78 ? -17.864 8.891 11.467 1.00 64.44 78 VAL A N 1
ATOM 653 C CA . VAL A 1 78 ? -17.787 7.560 12.093 1.00 64.44 78 VAL A CA 1
ATOM 654 C C . VAL A 1 78 ? -18.050 7.572 13.594 1.00 64.44 78 VAL A C 1
ATOM 656 O O . VAL A 1 78 ? -18.786 6.734 14.092 1.00 64.44 78 VAL A O 1
ATOM 659 N N . VAL A 1 79 ? -17.550 8.554 14.337 1.00 63.41 79 VAL A N 1
ATOM 660 C CA . VAL A 1 79 ? -17.785 8.569 15.792 1.00 63.41 79 VAL A CA 1
ATOM 661 C C . VAL A 1 79 ? -19.177 9.115 16.142 1.00 63.41 79 VAL A C 1
ATOM 663 O O . VAL A 1 79 ? -19.850 8.573 17.013 1.00 63.41 79 VAL A O 1
ATOM 666 N N . LYS A 1 80 ? -19.661 10.155 15.444 1.00 61.06 80 LYS A N 1
ATOM 667 C CA . LYS A 1 80 ? -20.925 10.828 15.816 1.00 61.06 80 LYS A CA 1
ATOM 668 C C . LYS A 1 80 ? -22.202 10.164 15.289 1.00 61.06 80 LYS A C 1
ATOM 670 O O . LYS A 1 80 ? -23.268 10.443 15.823 1.00 61.06 80 LYS A O 1
ATOM 675 N N . ARG A 1 81 ? -22.135 9.329 14.244 1.00 62.31 81 ARG A N 1
ATOM 676 C CA . ARG A 1 81 ? -23.332 8.807 13.542 1.00 62.31 81 ARG A CA 1
ATOM 677 C C . ARG A 1 81 ? -23.566 7.294 13.689 1.00 62.31 81 ARG A C 1
ATOM 679 O O . ARG A 1 81 ? -24.328 6.740 12.908 1.00 62.31 81 ARG A O 1
ATOM 686 N N . LYS A 1 82 ? -22.927 6.628 14.666 1.00 64.06 82 LYS A N 1
ATOM 687 C CA . LYS A 1 82 ? -22.976 5.158 14.878 1.00 64.06 82 LYS A CA 1
ATOM 688 C C . LYS A 1 82 ? -22.936 4.322 13.573 1.00 64.06 82 LYS A C 1
ATOM 690 O O . LYS A 1 82 ? -23.840 3.522 13.334 1.00 64.06 82 LYS A O 1
ATOM 695 N N . PRO A 1 83 ? -21.933 4.458 12.695 1.00 66.12 83 PRO A N 1
ATOM 696 C CA . PRO A 1 83 ? -21.850 3.620 11.520 1.00 66.12 83 PRO A CA 1
ATOM 697 C C . PRO A 1 83 ? -21.201 2.285 11.857 1.00 66.12 83 PRO A C 1
ATOM 699 O O . PRO A 1 83 ? -20.533 2.092 12.875 1.00 66.12 83 PRO A O 1
ATOM 702 N N . ARG A 1 84 ? -21.387 1.356 10.928 1.00 76.19 84 ARG A N 1
ATOM 703 C CA . ARG A 1 84 ? -20.684 0.080 10.874 1.00 76.19 84 ARG A CA 1
ATOM 704 C C . ARG A 1 84 ? -19.174 0.310 11.031 1.00 76.19 84 ARG A C 1
ATOM 706 O O . ARG A 1 84 ? -18.627 1.300 10.552 1.00 76.19 84 ARG A O 1
ATOM 713 N N . LYS A 1 85 ? -18.498 -0.613 11.711 1.00 88.12 85 LYS A N 1
ATOM 714 C CA . LYS A 1 85 ? -17.054 -0.522 11.956 1.00 88.12 85 LYS A CA 1
ATOM 715 C C . LYS A 1 85 ? -16.245 -0.668 10.658 1.00 88.12 85 LYS A C 1
ATOM 717 O O . LYS A 1 85 ? -16.709 -1.289 9.698 1.00 88.12 85 LYS A O 1
ATOM 722 N N . ILE A 1 86 ? -15.028 -0.126 10.648 1.00 89.31 86 ILE A N 1
ATOM 723 C CA . ILE A 1 86 ? -14.106 -0.178 9.511 1.00 89.31 86 ILE A CA 1
ATOM 724 C C . ILE A 1 86 ? -13.404 -1.537 9.469 1.00 89.31 86 ILE A C 1
ATOM 726 O O . ILE A 1 86 ? -12.725 -1.936 10.411 1.00 89.31 86 ILE A O 1
ATOM 730 N N . THR A 1 87 ? -13.578 -2.246 8.363 1.00 91.44 87 THR A N 1
ATOM 731 C CA . THR A 1 87 ? -13.035 -3.577 8.089 1.00 91.44 87 THR A CA 1
ATOM 732 C C . THR A 1 87 ? -11.538 -3.514 7.746 1.00 91.44 87 THR A C 1
ATOM 734 O O . THR A 1 87 ? -10.741 -4.276 8.294 1.00 91.44 87 THR A O 1
ATOM 737 N N . TRP A 1 88 ? -11.152 -2.599 6.851 1.00 93.00 88 TRP A N 1
ATOM 738 C CA . TRP A 1 88 ? -9.773 -2.367 6.406 1.00 93.00 88 TRP A CA 1
ATOM 739 C C . TRP A 1 88 ? -9.619 -0.979 5.776 1.00 93.00 88 TRP A C 1
ATOM 741 O O . TRP A 1 88 ? -10.600 -0.341 5.389 1.00 93.00 88 TRP A O 1
ATOM 751 N N . VAL A 1 89 ? -8.372 -0.532 5.634 1.00 92.31 89 VAL A N 1
ATOM 752 C CA . VAL A 1 89 ? -7.996 0.571 4.744 1.00 92.31 89 VAL A CA 1
ATOM 753 C C . VAL A 1 89 ? -7.624 -0.031 3.395 1.00 92.31 89 VAL A C 1
ATOM 755 O O . VAL A 1 89 ? -6.821 -0.958 3.350 1.00 92.31 89 VAL A O 1
ATOM 758 N N . ARG A 1 90 ? -8.169 0.479 2.291 1.00 92.44 90 ARG A N 1
ATOM 759 C CA . ARG A 1 90 ? -7.774 0.078 0.936 1.00 92.44 90 ARG A CA 1
ATOM 760 C C . ARG A 1 90 ? -7.209 1.281 0.204 1.00 92.44 90 ARG A C 1
ATOM 762 O O . ARG A 1 90 ? -7.928 2.217 -0.119 1.00 92.44 90 ARG A O 1
ATOM 769 N N . ILE A 1 91 ? -5.920 1.235 -0.078 1.00 90.06 91 ILE A N 1
ATOM 770 C CA . ILE A 1 91 ? -5.224 2.213 -0.898 1.00 90.06 91 ILE A CA 1
ATOM 771 C C . ILE A 1 91 ? -5.288 1.675 -2.326 1.00 90.06 91 ILE A C 1
ATOM 773 O O . ILE A 1 91 ? -4.826 0.566 -2.598 1.00 90.06 91 ILE A O 1
ATOM 777 N N . GLN A 1 92 ? -5.936 2.421 -3.218 1.00 86.88 92 GLN A N 1
ATOM 778 C CA . GLN A 1 92 ? -6.233 1.993 -4.586 1.00 86.88 92 GLN A CA 1
ATOM 779 C C . GLN A 1 92 ? -6.300 3.165 -5.570 1.00 86.88 92 GLN A C 1
ATOM 781 O O . GLN A 1 92 ? -6.159 4.330 -5.206 1.00 86.88 92 GLN A O 1
ATOM 786 N N . GLY A 1 93 ? -6.554 2.871 -6.846 1.00 80.50 93 GLY A N 1
ATOM 787 C CA . GLY A 1 93 ? -6.762 3.877 -7.886 1.00 80.50 93 GLY A CA 1
ATOM 788 C C . GLY A 1 93 ? -5.756 3.762 -9.013 1.00 80.50 93 GLY A C 1
ATOM 789 O O . GLY A 1 93 ? -5.625 2.687 -9.593 1.00 80.50 93 GLY A O 1
ATOM 790 N N . GLY A 1 94 ? -5.094 4.866 -9.363 1.00 78.12 94 GLY A N 1
ATOM 791 C CA . GLY A 1 94 ? -3.977 4.831 -10.304 1.00 78.12 94 GLY A CA 1
ATOM 792 C C . GLY A 1 94 ? -2.866 3.863 -9.866 1.00 78.12 94 GLY A C 1
ATOM 793 O O . GLY A 1 94 ? -2.992 3.177 -8.858 1.00 78.12 94 GLY A O 1
ATOM 794 N N . GLU A 1 95 ? -1.756 3.782 -10.602 1.00 84.56 95 GLU A N 1
ATOM 795 C CA . GLU A 1 95 ? -0.684 2.863 -10.186 1.00 84.56 95 GLU A CA 1
ATOM 796 C C . GLU A 1 95 ? 0.042 3.412 -8.951 1.00 84.56 95 GLU A C 1
ATOM 798 O O . GLU A 1 95 ? 0.839 4.336 -9.068 1.00 84.56 95 GLU A O 1
ATOM 803 N N . LEU A 1 96 ? -0.260 2.874 -7.768 1.00 84.62 96 LEU A N 1
ATOM 804 C CA . LEU A 1 96 ? 0.251 3.371 -6.486 1.00 84.62 96 LEU A CA 1
ATOM 805 C C . LEU A 1 96 ? 1.773 3.333 -6.416 1.00 84.62 96 LEU A C 1
ATOM 807 O O . LEU A 1 96 ? 2.409 4.311 -6.035 1.00 84.62 96 LEU A O 1
ATOM 811 N N . CYS A 1 97 ? 2.362 2.226 -6.853 1.00 88.69 97 CYS A N 1
ATOM 812 C CA . CYS A 1 97 ? 3.803 2.054 -6.895 1.00 88.69 97 CYS A CA 1
ATOM 813 C C . CYS A 1 97 ? 4.286 2.335 -8.317 1.00 88.69 97 CYS A C 1
ATOM 815 O O . CYS A 1 97 ? 4.809 1.454 -8.986 1.00 88.69 97 CYS A O 1
ATOM 817 N N . LEU A 1 98 ? 4.041 3.548 -8.825 1.00 83.56 98 LEU A N 1
ATOM 818 C CA . LEU A 1 98 ? 4.484 3.943 -10.169 1.00 83.56 98 LEU A CA 1
ATOM 819 C C . LEU A 1 98 ? 5.969 4.328 -10.199 1.00 83.56 98 LEU A C 1
ATOM 821 O O . LEU A 1 98 ? 6.665 4.043 -11.170 1.00 83.56 98 LEU A O 1
ATOM 825 N N . ASN A 1 99 ? 6.434 4.995 -9.144 1.00 86.25 99 ASN A N 1
ATOM 826 C CA . ASN A 1 99 ? 7.811 5.438 -8.950 1.00 86.25 99 ASN A CA 1
ATOM 827 C C . ASN A 1 99 ? 8.175 5.387 -7.458 1.00 86.25 99 ASN A C 1
ATOM 829 O O . ASN A 1 99 ? 7.358 4.991 -6.617 1.00 86.25 99 ASN A O 1
ATOM 833 N N . PHE A 1 100 ? 9.408 5.771 -7.136 1.00 88.00 100 PHE A N 1
ATOM 834 C CA . PHE A 1 100 ? 9.943 5.671 -5.786 1.00 88.00 100 PHE A CA 1
ATOM 835 C C . PHE A 1 100 ? 9.185 6.572 -4.806 1.00 88.00 100 PHE A C 1
ATOM 837 O O . PHE A 1 100 ? 8.652 6.083 -3.814 1.00 88.00 100 PHE A O 1
ATOM 844 N N . GLU A 1 101 ? 9.044 7.858 -5.116 1.00 86.38 101 GLU A N 1
ATOM 845 C CA . GLU A 1 101 ? 8.405 8.861 -4.261 1.00 86.38 101 GLU A CA 1
ATOM 846 C C . GLU A 1 101 ? 6.963 8.469 -3.927 1.00 86.38 101 GLU A C 1
ATOM 848 O O . GLU A 1 101 ? 6.539 8.508 -2.770 1.00 86.38 101 GLU A O 1
ATOM 853 N N . ARG A 1 102 ? 6.213 8.014 -4.935 1.00 84.38 102 ARG A N 1
ATOM 854 C CA . ARG A 1 102 ? 4.829 7.573 -4.762 1.00 84.38 102 ARG A CA 1
ATOM 855 C C . ARG A 1 102 ? 4.731 6.276 -3.969 1.00 84.38 102 ARG A C 1
ATOM 857 O O . ARG A 1 102 ? 3.796 6.121 -3.189 1.00 84.38 102 ARG A O 1
ATOM 864 N N . THR A 1 103 ? 5.693 5.368 -4.123 1.00 90.81 103 THR A N 1
ATOM 865 C CA . THR A 1 103 ? 5.767 4.144 -3.311 1.00 90.81 103 THR A CA 1
ATOM 866 C C . THR A 1 103 ? 5.982 4.489 -1.839 1.00 90.81 103 THR A C 1
ATOM 868 O O . THR A 1 103 ? 5.253 3.989 -0.986 1.00 90.81 103 THR A O 1
ATOM 871 N N . MET A 1 104 ? 6.907 5.404 -1.540 1.00 91.38 104 MET A N 1
ATOM 872 C CA . MET A 1 104 ? 7.177 5.860 -0.172 1.00 91.38 104 MET A CA 1
ATOM 873 C C . MET A 1 104 ? 5.945 6.523 0.456 1.00 91.38 104 MET A C 1
ATOM 875 O O . MET A 1 104 ? 5.574 6.187 1.580 1.00 91.38 104 MET A O 1
ATOM 879 N N . ALA A 1 105 ? 5.267 7.396 -0.296 1.00 85.50 105 ALA A N 1
ATOM 880 C CA . ALA A 1 105 ? 4.025 8.024 0.144 1.00 85.50 105 ALA A CA 1
ATOM 881 C C . ALA A 1 105 ? 2.904 6.992 0.352 1.00 85.50 105 ALA A C 1
ATOM 883 O O . ALA A 1 105 ? 2.215 7.022 1.365 1.00 85.50 105 ALA A O 1
ATOM 884 N N . THR A 1 106 ? 2.739 6.038 -0.571 1.00 88.81 106 THR A N 1
ATOM 885 C CA . THR A 1 106 ? 1.762 4.936 -0.472 1.00 88.81 106 THR A CA 1
ATOM 886 C C . THR A 1 106 ? 1.952 4.139 0.812 1.00 88.81 106 THR A C 1
ATOM 888 O O . THR A 1 106 ? 0.980 3.839 1.502 1.00 88.81 106 THR A O 1
ATOM 891 N N . ILE A 1 107 ? 3.202 3.835 1.154 1.00 92.50 107 ILE A N 1
ATOM 892 C CA . ILE A 1 107 ? 3.542 3.140 2.391 1.00 92.50 107 ILE A CA 1
ATOM 893 C C . ILE A 1 107 ? 3.193 4.001 3.619 1.00 92.50 107 ILE A C 1
ATOM 895 O O . ILE A 1 107 ? 2.639 3.476 4.581 1.00 92.50 107 ILE A O 1
ATOM 899 N N . ASP A 1 108 ? 3.416 5.319 3.585 1.00 88.62 108 ASP A N 1
ATOM 900 C CA . ASP A 1 108 ? 2.967 6.217 4.660 1.00 88.62 108 ASP A CA 1
ATOM 901 C C . ASP A 1 108 ? 1.445 6.229 4.848 1.00 88.62 108 ASP A C 1
ATOM 903 O O . ASP A 1 108 ? 0.984 6.300 5.986 1.00 88.62 108 ASP A O 1
ATOM 907 N N . PHE A 1 109 ? 0.644 6.081 3.786 1.00 85.00 109 PHE A N 1
ATOM 908 C CA . PHE A 1 109 ? -0.818 5.984 3.932 1.00 85.00 109 PHE A CA 1
ATOM 909 C C . PHE A 1 109 ? -1.266 4.769 4.726 1.00 85.00 109 PHE A C 1
ATOM 911 O O . PHE A 1 109 ? -2.338 4.810 5.329 1.00 85.00 109 PHE A O 1
ATOM 918 N N . ALA A 1 110 ? -0.465 3.705 4.778 1.00 90.56 110 ALA A N 1
ATOM 919 C CA . ALA A 1 110 ? -0.790 2.567 5.624 1.00 90.56 110 ALA A CA 1
ATOM 920 C C . ALA A 1 110 ? -0.815 2.951 7.117 1.00 90.56 110 ALA A C 1
ATOM 922 O O . ALA A 1 110 ? -1.524 2.316 7.896 1.00 90.56 110 ALA A O 1
ATOM 923 N N . ALA A 1 111 ? -0.163 4.054 7.512 1.00 86.38 111 ALA A N 1
ATOM 924 C CA . ALA A 1 111 ? -0.288 4.614 8.855 1.00 86.38 111 ALA A CA 1
ATOM 925 C C . ALA A 1 111 ? -1.708 5.117 9.179 1.00 86.38 111 ALA A C 1
ATOM 927 O O . ALA A 1 111 ? -1.999 5.352 10.348 1.00 86.38 111 ALA A O 1
ATOM 928 N N . ALA A 1 112 ? -2.630 5.222 8.211 1.00 84.06 112 ALA A N 1
ATOM 929 C CA . ALA A 1 112 ? -4.050 5.496 8.471 1.00 84.06 112 ALA A CA 1
ATOM 930 C C . ALA A 1 112 ? -4.692 4.493 9.454 1.00 84.06 112 ALA A C 1
ATOM 932 O O . ALA A 1 112 ? -5.691 4.813 10.098 1.00 84.06 112 ALA A O 1
ATOM 933 N N . LEU A 1 113 ? -4.101 3.304 9.626 1.00 89.06 113 LEU A N 1
ATOM 934 C CA . LEU A 1 113 ? -4.490 2.345 10.664 1.00 89.06 113 LEU A CA 1
ATOM 935 C C . LEU A 1 113 ? -4.411 2.939 12.079 1.00 89.06 113 LEU A C 1
ATOM 937 O O . LEU A 1 113 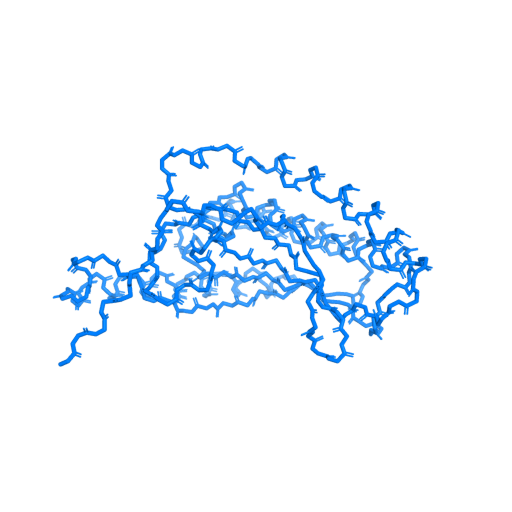? -5.294 2.681 12.893 1.00 89.06 113 LEU A O 1
ATOM 941 N N . THR A 1 114 ? -3.440 3.818 12.349 1.00 88.19 114 THR A N 1
ATOM 942 C CA . THR A 1 114 ? -3.343 4.541 13.633 1.00 88.19 114 THR A CA 1
ATOM 943 C C . THR A 1 114 ? -4.596 5.365 13.927 1.00 88.19 114 THR A C 1
ATOM 945 O O . THR A 1 114 ? -5.056 5.415 15.065 1.00 88.19 114 THR A O 1
ATOM 948 N N . VAL A 1 115 ? -5.211 5.957 12.898 1.00 82.56 115 VAL A N 1
ATOM 949 C CA . VAL A 1 115 ? -6.439 6.748 13.036 1.00 82.56 115 VAL A CA 1
ATOM 950 C C . VAL A 1 115 ? -7.625 5.839 13.362 1.00 82.56 115 VAL A C 1
ATOM 952 O O . VAL A 1 115 ? -8.431 6.165 14.232 1.00 82.56 115 VAL A O 1
ATOM 955 N N . ILE A 1 116 ? -7.714 4.668 12.721 1.00 84.75 116 ILE A N 1
ATOM 956 C CA . ILE A 1 116 ? -8.748 3.666 13.027 1.00 84.75 116 ILE A CA 1
ATOM 957 C C . ILE A 1 116 ? -8.679 3.248 14.501 1.00 84.75 116 ILE A C 1
ATOM 959 O O . ILE A 1 116 ? -9.717 3.143 15.162 1.00 84.75 116 ILE A O 1
ATOM 963 N N . ARG A 1 117 ? -7.462 3.053 15.019 1.00 84.81 117 ARG A N 1
ATOM 964 C CA . ARG A 1 117 ? -7.203 2.676 16.415 1.00 84.81 117 ARG A CA 1
ATOM 965 C C . ARG A 1 117 ? -7.524 3.789 17.391 1.00 84.81 117 ARG A C 1
ATOM 967 O O . ARG A 1 117 ? -8.309 3.574 18.308 1.00 84.81 117 ARG A O 1
ATOM 974 N N . LYS A 1 118 ? -6.993 4.988 17.145 1.00 84.69 118 LYS A N 1
ATOM 975 C CA . LYS A 1 118 ? -7.191 6.178 17.984 1.00 84.69 118 LYS A CA 1
ATOM 976 C C . LYS A 1 118 ? -8.666 6.445 18.292 1.00 84.69 118 LYS A C 1
ATOM 978 O O . LYS A 1 118 ? -8.989 6.875 19.393 1.00 84.69 118 LYS A O 1
ATOM 983 N N . TYR A 1 119 ? -9.560 6.180 17.336 1.00 84.38 119 TYR A N 1
ATOM 984 C CA . TYR A 1 119 ? -11.005 6.366 17.510 1.00 84.38 119 TYR A CA 1
ATOM 985 C C . TYR A 1 119 ? -11.786 5.077 17.802 1.00 84.38 119 TYR A C 1
ATOM 987 O O . TYR A 1 119 ? -13.010 5.127 17.889 1.00 84.38 119 TYR A O 1
ATOM 995 N N . ASN A 1 120 ? -11.110 3.933 17.946 1.00 85.19 120 ASN A N 1
ATOM 996 C CA . ASN A 1 120 ? -11.708 2.612 18.159 1.00 85.19 120 ASN A CA 1
ATOM 997 C C . ASN A 1 120 ? -12.829 2.278 17.152 1.00 85.19 120 ASN A C 1
ATOM 999 O O . ASN A 1 120 ? -13.885 1.740 17.492 1.00 85.19 120 ASN A O 1
ATOM 1003 N N . VAL A 1 121 ? -12.606 2.627 15.883 1.00 86.94 121 VAL A N 1
ATOM 1004 C CA . VAL A 1 121 ? -13.591 2.431 14.806 1.00 86.94 121 VAL A CA 1
ATOM 1005 C C . VAL A 1 121 ? -13.338 1.160 13.994 1.00 86.94 121 VAL A C 1
ATOM 1007 O O . VAL A 1 121 ? -14.091 0.863 13.070 1.00 86.94 121 VAL A O 1
ATOM 1010 N N . GLY A 1 122 ? -12.294 0.398 14.330 1.00 88.94 122 GLY A N 1
ATOM 1011 C CA . GLY A 1 122 ? -11.927 -0.855 13.670 1.00 88.94 122 GLY A CA 1
ATOM 1012 C C . GLY A 1 122 ? -12.870 -2.006 14.019 1.00 88.94 122 GLY A C 1
ATOM 1013 O O . GLY A 1 122 ? -13.252 -2.192 15.174 1.00 88.94 122 GLY A O 1
ATOM 1014 N N . LYS A 1 123 ? -13.258 -2.793 13.011 1.00 90.19 123 LYS A N 1
ATOM 1015 C CA . LYS A 1 123 ? -14.140 -3.961 13.162 1.00 90.19 123 LYS A CA 1
ATOM 1016 C C . LYS A 1 123 ? -13.432 -5.133 13.827 1.00 90.19 123 LYS A C 1
ATOM 1018 O O . LYS A 1 123 ? -14.042 -5.829 14.633 1.00 90.19 123 LYS A O 1
ATOM 1023 N N . PHE A 1 124 ? -12.175 -5.351 13.463 1.00 89.44 124 PHE A N 1
ATOM 1024 C CA . PHE A 1 124 ? -11.386 -6.498 13.889 1.00 89.44 124 PHE A CA 1
ATOM 1025 C C . PHE A 1 124 ? -10.306 -6.095 14.880 1.00 89.44 124 PHE A C 1
ATOM 1027 O O . PHE A 1 124 ? -9.811 -4.969 14.850 1.00 89.44 124 PHE A O 1
ATOM 1034 N N . TYR A 1 125 ? -9.882 -7.064 15.696 1.00 87.50 125 TYR A N 1
ATOM 1035 C CA . TYR A 1 125 ? -8.706 -6.894 16.539 1.00 87.50 125 TYR A CA 1
ATOM 1036 C C . TYR A 1 125 ? -7.446 -6.655 15.708 1.00 87.50 125 TYR A C 1
ATOM 1038 O O . TYR A 1 125 ? -6.626 -5.864 16.127 1.00 87.50 125 TYR A O 1
ATOM 1046 N N . VAL A 1 126 ? -7.325 -7.251 14.515 1.00 90.88 126 VAL A N 1
ATOM 1047 C CA . VAL A 1 126 ? -6.243 -6.976 13.554 1.00 90.88 126 VAL A CA 1
ATOM 1048 C C . VAL A 1 126 ? -6.778 -6.164 12.380 1.00 90.88 126 VAL A C 1
ATOM 1050 O O . VAL A 1 126 ? -7.571 -6.671 11.579 1.00 90.88 126 VAL A O 1
ATOM 1053 N N . SER A 1 127 ? -6.319 -4.922 12.260 1.00 91.31 127 SER A N 1
ATOM 1054 C CA . SER A 1 127 ? -6.643 -4.022 11.159 1.00 91.31 127 SER A CA 1
ATOM 1055 C C . SER A 1 127 ? -5.618 -4.175 10.040 1.00 91.31 127 SER A C 1
ATOM 1057 O O . SER A 1 127 ? -4.464 -4.558 10.246 1.00 91.31 127 SER A O 1
ATOM 1059 N N . ARG A 1 128 ? -6.070 -3.930 8.810 1.00 94.62 128 ARG A N 1
ATOM 1060 C CA . ARG A 1 128 ? -5.282 -4.174 7.600 1.00 94.62 128 ARG A CA 1
ATOM 1061 C C . ARG A 1 128 ? -5.300 -2.949 6.708 1.00 94.62 128 ARG A C 1
ATOM 1063 O O . ARG A 1 128 ? -6.372 -2.395 6.466 1.00 94.62 128 ARG A O 1
ATOM 1070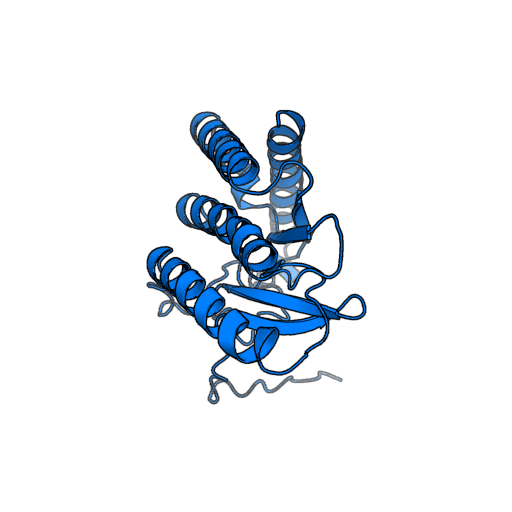 N N . ALA A 1 129 ? -4.136 -2.563 6.202 1.00 94.94 129 ALA A N 1
ATOM 1071 C CA . ALA A 1 129 ? -4.003 -1.629 5.094 1.00 94.94 129 ALA A CA 1
ATOM 1072 C C . ALA A 1 129 ? -3.637 -2.417 3.838 1.00 94.94 129 ALA A C 1
ATOM 1074 O O . ALA A 1 129 ? -2.596 -3.064 3.792 1.00 94.94 129 ALA A O 1
ATOM 1075 N N . ILE A 1 130 ? -4.504 -2.384 2.833 1.00 96.00 130 ILE A N 1
ATOM 1076 C CA . ILE A 1 130 ? -4.346 -3.096 1.568 1.00 96.00 130 ILE A CA 1
ATOM 1077 C C . ILE A 1 130 ? -3.840 -2.102 0.524 1.00 96.00 130 ILE A C 1
ATOM 1079 O O . ILE A 1 130 ? -4.533 -1.137 0.214 1.00 96.00 130 ILE A O 1
ATOM 1083 N N . ILE A 1 131 ? -2.651 -2.334 -0.021 1.00 94.88 131 ILE A N 1
ATOM 1084 C CA . ILE A 1 131 ? -2.031 -1.548 -1.090 1.00 94.88 131 ILE A CA 1
ATOM 1085 C C . ILE A 1 131 ? -2.199 -2.311 -2.404 1.00 94.88 131 ILE A C 1
ATOM 1087 O O . ILE A 1 131 ? -1.597 -3.367 -2.586 1.00 94.88 131 ILE A O 1
ATOM 1091 N N . GLN A 1 132 ? -2.993 -1.775 -3.332 1.00 92.38 132 GLN A N 1
ATOM 1092 C CA . GLN A 1 132 ? -3.186 -2.377 -4.655 1.00 92.38 132 GLN A CA 1
ATOM 1093 C C . GLN A 1 132 ? -2.165 -1.870 -5.682 1.00 92.38 132 GLN A C 1
ATOM 1095 O O . GLN A 1 132 ? -2.168 -0.696 -6.045 1.00 92.38 132 GLN A O 1
ATOM 1100 N N . THR A 1 133 ? -1.337 -2.759 -6.226 1.00 92.00 133 THR A N 1
ATOM 1101 C CA . THR A 1 133 ? -0.321 -2.407 -7.236 1.00 92.00 133 THR A CA 1
ATOM 1102 C C . THR A 1 133 ? -0.250 -3.446 -8.352 1.00 92.00 133 THR A C 1
ATOM 1104 O O . THR A 1 133 ? -0.686 -4.585 -8.201 1.00 92.00 133 THR A O 1
ATOM 1107 N N . ASN A 1 134 ? 0.301 -3.073 -9.503 1.00 89.06 134 ASN A N 1
ATOM 1108 C CA . ASN A 1 134 ? 0.674 -4.023 -10.548 1.00 89.06 134 ASN A CA 1
ATOM 1109 C C . ASN A 1 134 ? 2.075 -4.642 -10.358 1.00 89.06 134 ASN A C 1
ATOM 1111 O O . ASN A 1 134 ? 2.449 -5.537 -11.112 1.00 89.06 134 ASN A O 1
ATOM 1115 N N . GLY A 1 135 ? 2.875 -4.128 -9.420 1.00 91.38 135 GLY A N 1
ATOM 1116 C CA . GLY A 1 135 ? 4.237 -4.582 -9.154 1.00 91.38 135 GLY A CA 1
ATOM 1117 C C . GLY A 1 135 ? 5.329 -4.109 -10.131 1.00 91.38 135 GLY A C 1
ATOM 1118 O O . GLY A 1 135 ? 6.501 -4.348 -9.868 1.00 91.38 135 GLY A O 1
ATOM 1119 N N . VAL A 1 136 ? 5.014 -3.431 -11.242 1.00 90.00 136 VAL A N 1
ATOM 1120 C CA . VAL A 1 136 ? 5.977 -3.156 -12.334 1.00 90.00 136 VAL A CA 1
ATOM 1121 C C . VAL A 1 136 ? 7.174 -2.329 -11.872 1.00 90.00 136 VAL A C 1
ATOM 1123 O O . VAL A 1 136 ? 8.299 -2.636 -12.265 1.00 90.00 136 VAL A O 1
ATOM 1126 N N . PHE A 1 137 ? 6.972 -1.310 -11.035 1.00 91.56 137 PHE A N 1
ATOM 1127 C CA . PHE A 1 137 ? 8.070 -0.483 -10.521 1.00 91.56 137 PHE A CA 1
ATOM 1128 C C . PHE A 1 137 ? 9.139 -1.312 -9.804 1.00 91.56 137 PHE A C 1
ATOM 1130 O O . PHE A 1 137 ? 10.328 -1.143 -10.073 1.00 91.56 137 PHE A O 1
ATOM 1137 N N . PHE A 1 138 ? 8.725 -2.281 -8.983 1.00 94.94 138 PHE A N 1
ATOM 1138 C CA . PHE A 1 138 ? 9.639 -3.139 -8.230 1.00 94.94 138 PHE A CA 1
ATOM 1139 C C . PHE A 1 138 ? 10.549 -3.983 -9.129 1.00 94.94 138 PHE A C 1
ATOM 1141 O O . PHE A 1 138 ? 11.583 -4.442 -8.668 1.00 94.94 138 PHE A O 1
ATOM 1148 N N . SER A 1 139 ? 10.231 -4.166 -10.414 1.00 94.06 139 SER A N 1
ATOM 1149 C CA . SER A 1 139 ? 11.133 -4.866 -11.343 1.00 94.06 139 SER A CA 1
ATOM 1150 C C . SER A 1 139 ? 12.389 -4.074 -11.708 1.00 94.06 139 SER A C 1
ATOM 1152 O O . SER A 1 139 ? 13.329 -4.651 -12.245 1.00 94.06 139 SER A O 1
ATOM 1154 N N . ARG A 1 140 ? 12.405 -2.763 -11.434 1.00 93.00 140 ARG A N 1
ATOM 1155 C CA . ARG A 1 140 ? 13.455 -1.830 -11.876 1.00 93.00 140 ARG A CA 1
ATOM 1156 C C . ARG A 1 140 ? 14.226 -1.176 -10.736 1.00 93.00 140 ARG A C 1
ATOM 1158 O O . ARG A 1 140 ? 15.159 -0.431 -11.004 1.00 93.00 140 ARG A O 1
ATOM 1165 N N . ILE A 1 141 ? 13.824 -1.403 -9.488 1.00 94.50 141 ILE A N 1
ATOM 1166 C CA . ILE A 1 141 ? 14.510 -0.802 -8.342 1.00 94.50 141 ILE A CA 1
ATOM 1167 C C . ILE A 1 141 ? 15.902 -1.415 -8.186 1.00 94.50 141 ILE A C 1
ATOM 1169 O O . ILE A 1 141 ? 16.079 -2.612 -8.424 1.00 94.50 141 ILE A O 1
ATOM 1173 N N . ASP A 1 142 ? 16.876 -0.624 -7.759 1.00 95.69 142 ASP A N 1
ATOM 1174 C CA . ASP A 1 142 ? 18.192 -1.112 -7.344 1.00 95.69 142 ASP A CA 1
ATOM 1175 C C . ASP A 1 142 ? 18.183 -1.539 -5.861 1.00 95.69 142 ASP A C 1
ATOM 1177 O O . ASP A 1 142 ? 17.154 -1.475 -5.181 1.00 95.69 142 ASP A O 1
ATOM 1181 N N . GLU A 1 143 ? 19.320 -2.025 -5.357 1.00 95.12 143 GLU A N 1
ATOM 1182 C CA . GLU A 1 143 ? 19.460 -2.443 -3.954 1.00 95.12 143 GLU A CA 1
ATOM 1183 C C . GLU A 1 143 ? 19.282 -1.266 -2.980 1.00 95.12 143 GLU A C 1
ATOM 1185 O O . GLU A 1 143 ? 18.674 -1.402 -1.921 1.00 95.12 143 GLU A O 1
ATOM 1190 N N . LYS A 1 144 ? 19.737 -0.065 -3.351 1.00 96.94 144 LYS A N 1
ATOM 1191 C CA . LYS A 1 144 ? 19.609 1.128 -2.505 1.00 96.94 144 LYS A CA 1
ATOM 1192 C C . LYS A 1 144 ? 18.141 1.521 -2.321 1.00 96.94 144 LYS A C 1
ATOM 1194 O O . LYS A 1 144 ? 17.720 1.832 -1.207 1.00 96.94 144 LYS A O 1
ATOM 1199 N N . MET A 1 145 ? 17.354 1.509 -3.394 1.00 96.12 145 MET A N 1
ATOM 1200 C CA . MET A 1 145 ? 15.910 1.741 -3.358 1.00 96.12 145 MET A CA 1
ATOM 1201 C C . MET A 1 145 ? 15.189 0.628 -2.601 1.00 96.12 145 MET A C 1
ATOM 1203 O O . MET A 1 145 ? 14.305 0.932 -1.804 1.00 96.12 145 MET A O 1
ATOM 1207 N N . PHE A 1 146 ? 15.586 -0.633 -2.807 1.00 95.75 146 PHE A N 1
ATOM 1208 C CA . PHE A 1 146 ? 15.060 -1.780 -2.063 1.00 95.75 146 PHE A CA 1
ATOM 1209 C C . PHE A 1 146 ? 15.187 -1.558 -0.551 1.00 95.75 146 PHE A C 1
ATOM 1211 O O . PHE A 1 146 ? 14.175 -1.570 0.147 1.00 95.75 146 PHE A O 1
ATOM 1218 N N . ARG A 1 147 ? 16.392 -1.239 -0.060 1.00 96.62 147 ARG A N 1
ATOM 1219 C CA . ARG A 1 147 ? 16.643 -0.984 1.370 1.00 96.62 147 ARG A CA 1
ATOM 1220 C C . ARG A 1 147 ? 15.857 0.198 1.914 1.00 96.62 147 ARG A C 1
ATOM 1222 O O . ARG A 1 147 ? 15.350 0.148 3.028 1.00 96.62 147 ARG A O 1
ATOM 1229 N N . LYS A 1 148 ? 15.702 1.266 1.128 1.00 97.31 148 LYS A N 1
ATOM 1230 C CA . LYS A 1 148 ? 14.873 2.407 1.542 1.00 97.31 148 LYS A CA 1
ATOM 1231 C C . LYS A 1 148 ? 13.396 2.034 1.689 1.00 97.31 148 LYS A C 1
ATOM 1233 O O . LYS A 1 148 ? 12.760 2.505 2.626 1.00 97.31 148 LYS A O 1
ATOM 1238 N N . ILE A 1 149 ? 12.857 1.212 0.788 1.00 96.56 149 ILE A N 1
ATOM 1239 C CA . ILE A 1 149 ? 11.468 0.735 0.859 1.00 96.56 149 ILE A CA 1
ATOM 1240 C C . ILE A 1 149 ? 11.288 -0.211 2.053 1.00 96.56 149 ILE A C 1
ATOM 1242 O O . ILE A 1 149 ? 10.321 -0.067 2.797 1.00 96.56 149 ILE A O 1
ATOM 1246 N N . GLU A 1 150 ? 12.230 -1.132 2.257 1.00 96.19 150 GLU A N 1
ATOM 1247 C CA . GLU A 1 150 ? 12.277 -2.050 3.402 1.00 96.19 150 GLU A CA 1
ATOM 1248 C C . GLU A 1 150 ? 12.271 -1.282 4.732 1.00 96.19 150 GLU A C 1
ATOM 1250 O O . GLU A 1 150 ? 11.352 -1.442 5.534 1.00 96.19 150 GLU A O 1
ATOM 1255 N N . ASN A 1 151 ? 13.214 -0.351 4.915 1.00 96.44 151 ASN A N 1
ATOM 1256 C CA . ASN A 1 151 ? 13.287 0.495 6.109 1.00 96.44 151 ASN A CA 1
ATOM 1257 C C . ASN A 1 151 ? 12.001 1.299 6.311 1.00 96.44 151 ASN A C 1
ATOM 1259 O O . ASN A 1 151 ? 11.489 1.383 7.423 1.00 96.44 151 ASN A O 1
ATOM 1263 N N . LYS A 1 152 ? 11.428 1.840 5.230 1.00 95.31 152 LYS A N 1
ATOM 1264 C CA . LYS A 1 152 ? 10.176 2.591 5.314 1.00 95.31 152 LYS A CA 1
ATOM 1265 C C . LYS A 1 152 ? 9.017 1.730 5.799 1.00 95.31 152 LYS A C 1
ATOM 1267 O O . LYS A 1 152 ? 8.232 2.198 6.620 1.00 95.31 152 LYS A O 1
ATOM 1272 N N . LEU A 1 153 ? 8.893 0.500 5.300 1.00 95.00 153 LEU A N 1
ATOM 1273 C CA . LEU A 1 153 ? 7.880 -0.447 5.763 1.00 95.00 153 LEU A CA 1
ATOM 1274 C C . LEU A 1 153 ? 8.076 -0.767 7.245 1.00 95.00 153 LEU A C 1
ATOM 1276 O O . LEU A 1 153 ? 7.110 -0.667 7.996 1.00 95.00 153 LEU A O 1
ATOM 1280 N N . ILE A 1 154 ? 9.308 -1.057 7.673 1.00 94.06 154 ILE A N 1
ATOM 1281 C CA . ILE A 1 154 ? 9.649 -1.283 9.086 1.00 94.06 154 ILE A CA 1
ATOM 1282 C C . ILE A 1 154 ? 9.236 -0.076 9.942 1.00 94.06 154 ILE A C 1
ATOM 1284 O O . ILE A 1 154 ? 8.578 -0.241 10.967 1.00 94.06 154 ILE A O 1
ATOM 1288 N N . ASP A 1 155 ? 9.554 1.144 9.511 1.00 93.62 155 ASP A N 1
ATOM 1289 C CA . ASP A 1 155 ? 9.208 2.368 10.238 1.00 93.62 155 ASP A CA 1
ATOM 1290 C C . ASP A 1 155 ? 7.693 2.580 10.347 1.00 93.62 155 ASP A C 1
ATOM 1292 O O . ASP A 1 155 ? 7.194 3.076 11.357 1.00 93.62 155 ASP A O 1
ATOM 1296 N N . VAL A 1 156 ? 6.917 2.218 9.322 1.00 92.75 156 VAL A N 1
ATOM 1297 C CA . VAL A 1 156 ? 5.447 2.289 9.392 1.00 92.75 156 VAL A CA 1
ATOM 1298 C C . VAL A 1 156 ? 4.894 1.192 10.289 1.00 92.75 156 VAL A C 1
ATOM 1300 O O . VAL A 1 156 ? 4.013 1.477 11.095 1.00 92.75 156 VAL A O 1
ATOM 1303 N N . LEU A 1 157 ? 5.428 -0.027 10.193 1.00 92.06 157 LEU A N 1
ATOM 1304 C CA . LEU A 1 157 ? 5.036 -1.156 11.033 1.00 92.06 157 LEU A CA 1
ATOM 1305 C C . LEU A 1 157 ? 5.296 -0.884 12.518 1.00 92.06 157 LEU A C 1
ATOM 1307 O O . LEU A 1 157 ? 4.464 -1.245 13.334 1.00 92.06 157 LEU A O 1
ATOM 1311 N N . LYS A 1 158 ? 6.382 -0.179 12.863 1.00 91.12 158 LYS A N 1
ATOM 1312 C CA . LYS A 1 158 ? 6.655 0.288 14.236 1.00 91.12 158 LYS A CA 1
ATOM 1313 C C . LYS A 1 158 ? 5.663 1.346 14.733 1.00 91.12 158 LYS A C 1
ATOM 1315 O O . LYS A 1 158 ? 5.478 1.486 15.937 1.00 91.12 158 LYS A O 1
ATOM 1320 N N . ARG A 1 159 ? 5.080 2.142 13.826 1.00 89.12 159 ARG A N 1
ATOM 1321 C CA . ARG A 1 159 ? 4.110 3.204 14.160 1.00 89.12 159 ARG A CA 1
ATOM 1322 C C . ARG A 1 159 ? 2.685 2.680 14.322 1.00 89.12 159 ARG A C 1
ATOM 1324 O O . ARG A 1 159 ? 1.894 3.309 15.020 1.00 89.12 159 ARG A O 1
ATOM 1331 N N . ILE A 1 160 ? 2.337 1.590 13.642 1.00 88.88 160 ILE A N 1
ATOM 1332 C CA . ILE A 1 160 ? 1.064 0.886 13.842 1.00 88.88 160 ILE A CA 1
ATOM 1333 C C . ILE A 1 160 ? 1.238 -0.166 14.951 1.00 88.88 160 ILE A C 1
ATOM 1335 O O . ILE A 1 160 ? 2.354 -0.581 15.239 1.00 88.88 160 ILE A O 1
ATOM 1339 N N . GLU A 1 161 ? 0.163 -0.578 15.626 1.00 75.94 161 GLU A N 1
ATOM 1340 C CA . GLU A 1 161 ? 0.279 -1.570 16.708 1.00 75.94 161 GLU A CA 1
ATOM 1341 C C . GLU A 1 161 ? 0.798 -2.918 16.169 1.00 75.94 161 GLU A C 1
ATOM 1343 O O . GLU A 1 161 ? 0.435 -3.322 15.065 1.00 75.94 161 GLU A O 1
ATOM 1348 N N . ASN A 1 162 ? 1.599 -3.649 16.961 1.00 67.50 162 ASN A N 1
ATOM 1349 C CA . ASN A 1 162 ? 2.343 -4.863 16.552 1.00 67.50 162 ASN A CA 1
ATOM 1350 C C . ASN A 1 162 ? 1.508 -5.962 15.853 1.00 67.50 162 ASN A C 1
ATOM 1352 O O . ASN A 1 162 ? 2.047 -6.847 15.179 1.00 67.50 162 ASN A O 1
ATOM 1356 N N . HIS A 1 163 ? 0.188 -5.953 16.021 1.00 80.00 163 HIS A N 1
ATOM 1357 C CA . HIS A 1 163 ? -0.713 -6.932 15.422 1.00 80.00 163 HIS A CA 1
ATOM 1358 C C . HIS A 1 163 ? -1.343 -6.471 14.096 1.00 80.00 163 HIS A C 1
ATOM 1360 O O . HIS A 1 163 ? -1.855 -7.317 13.366 1.00 80.00 163 HIS A O 1
ATOM 1366 N N . ASP A 1 164 ? -1.282 -5.183 13.747 1.00 91.00 164 ASP A N 1
ATOM 1367 C CA . ASP A 1 164 ? -1.778 -4.662 12.471 1.00 91.00 164 ASP A CA 1
ATOM 1368 C C . ASP A 1 164 ? -0.893 -5.088 11.294 1.00 91.00 164 ASP A C 1
ATOM 1370 O O . ASP A 1 164 ? 0.249 -5.533 11.456 1.00 91.00 164 ASP A O 1
ATOM 1374 N N . ARG A 1 165 ? -1.456 -5.044 10.080 1.00 93.25 165 ARG A N 1
ATOM 1375 C CA . ARG A 1 165 ? -0.805 -5.594 8.883 1.00 93.25 165 ARG A CA 1
ATOM 1376 C C . ARG A 1 165 ? -0.902 -4.655 7.688 1.00 93.25 165 ARG A C 1
ATOM 1378 O O . ARG A 1 165 ? -1.966 -4.116 7.384 1.00 93.25 165 ARG A O 1
ATOM 1385 N N . ILE A 1 166 ? 0.202 -4.550 6.957 1.00 95.31 166 ILE A N 1
ATOM 1386 C CA . ILE A 1 166 ? 0.248 -3.968 5.616 1.00 95.31 166 ILE A CA 1
ATOM 1387 C C . ILE A 1 166 ? 0.243 -5.127 4.621 1.00 95.31 166 ILE A C 1
ATOM 1389 O O . ILE A 1 166 ? 1.053 -6.043 4.725 1.00 95.31 166 ILE A O 1
ATOM 1393 N N . ILE A 1 167 ? -0.692 -5.107 3.679 1.00 95.69 167 ILE A N 1
ATOM 1394 C CA . ILE A 1 167 ? -0.885 -6.158 2.682 1.00 95.69 167 ILE A CA 1
ATOM 1395 C C . ILE A 1 167 ? -0.679 -5.543 1.308 1.00 95.69 167 ILE A C 1
ATOM 1397 O O . ILE A 1 167 ? -1.382 -4.607 0.940 1.00 95.69 167 ILE A O 1
ATOM 1401 N N . PHE A 1 168 ? 0.240 -6.098 0.526 1.00 95.75 168 PHE A N 1
ATOM 1402 C CA . PHE A 1 168 ? 0.337 -5.786 -0.895 1.00 95.75 168 PHE A CA 1
ATOM 1403 C C . PHE A 1 168 ? -0.551 -6.743 -1.690 1.00 95.75 168 PHE A C 1
ATOM 1405 O O . PHE A 1 168 ? -0.329 -7.951 -1.703 1.00 95.75 168 PHE A O 1
ATOM 1412 N N . GLU A 1 169 ? -1.555 -6.196 -2.367 1.00 94.94 169 GLU A N 1
ATOM 1413 C CA . GLU A 1 169 ? -2.417 -6.923 -3.293 1.00 94.94 169 GLU A CA 1
ATOM 1414 C C . GLU A 1 169 ? -1.912 -6.664 -4.719 1.00 94.94 169 GLU A C 1
ATOM 1416 O O . GLU A 1 169 ? -2.079 -5.567 -5.263 1.00 94.94 169 GLU A O 1
ATOM 1421 N N . ILE A 1 170 ? -1.253 -7.660 -5.324 1.00 92.00 170 ILE A N 1
ATOM 1422 C CA . ILE A 1 170 ? -0.738 -7.530 -6.692 1.00 92.00 170 ILE A CA 1
ATOM 1423 C C . ILE A 1 170 ? -1.789 -7.979 -7.702 1.00 92.00 170 ILE A C 1
ATOM 1425 O O . ILE A 1 170 ? -2.239 -9.121 -7.692 1.00 92.00 170 ILE A O 1
ATOM 1429 N N . SER A 1 171 ? -2.128 -7.086 -8.628 1.00 88.12 171 SER A N 1
ATOM 1430 C CA . SER A 1 171 ? -2.977 -7.391 -9.778 1.00 88.12 171 SER A CA 1
ATOM 1431 C C . SER A 1 171 ? -2.159 -7.421 -11.066 1.00 88.12 171 SER A C 1
ATOM 1433 O O . SER A 1 171 ? -1.707 -6.377 -11.545 1.00 88.12 171 SER A O 1
ATOM 1435 N N . PHE A 1 172 ? -2.032 -8.592 -11.688 1.00 87.56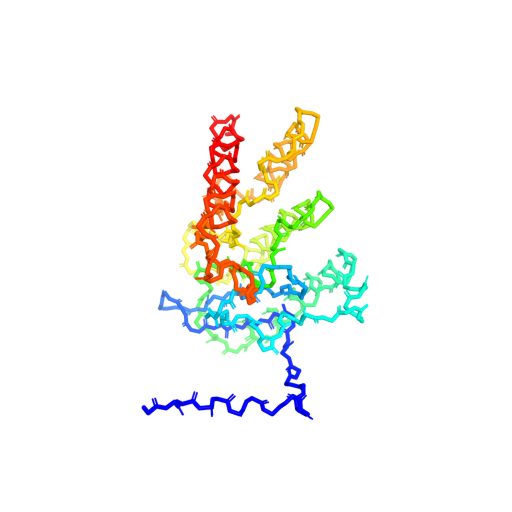 172 PHE A N 1
ATOM 1436 C CA . PHE A 1 172 ? -1.468 -8.694 -13.031 1.00 87.56 172 PHE A CA 1
ATOM 1437 C C . PHE A 1 172 ? -2.478 -8.197 -14.059 1.00 87.56 172 PHE A C 1
ATOM 1439 O O . PHE A 1 172 ? -3.553 -8.761 -14.247 1.00 87.56 172 PHE A O 1
ATOM 1446 N N . LYS A 1 173 ? -2.138 -7.073 -14.687 1.00 79.44 173 LYS A N 1
ATOM 1447 C CA . LYS A 1 173 ? -2.985 -6.383 -15.661 1.00 79.44 173 LYS A CA 1
ATOM 1448 C C . LYS A 1 173 ? -2.250 -6.231 -16.977 1.00 79.44 173 LYS A C 1
ATOM 1450 O O . LYS A 1 173 ? -1.091 -5.819 -16.997 1.00 79.44 173 LYS A O 1
ATOM 1455 N N . THR A 1 174 ? -2.962 -6.479 -18.065 1.00 71.81 174 THR A N 1
ATOM 1456 C CA . THR A 1 174 ? -2.454 -6.273 -19.417 1.00 71.81 174 THR A CA 1
ATOM 1457 C C . THR A 1 174 ? -2.704 -4.829 -19.863 1.00 71.81 174 THR A C 1
ATOM 1459 O O . THR A 1 174 ? -3.855 -4.383 -19.838 1.00 71.81 174 THR A O 1
ATOM 1462 N N . PRO A 1 175 ? -1.668 -4.081 -20.277 1.00 66.31 175 PRO A N 1
ATOM 1463 C CA . PRO A 1 175 ? -1.849 -2.756 -20.849 1.00 66.31 175 PRO A CA 1
ATOM 1464 C C . PRO A 1 175 ? -2.457 -2.865 -22.248 1.00 66.31 175 PRO A C 1
ATOM 1466 O O . PRO A 1 175 ? -2.032 -3.700 -23.052 1.00 66.31 175 PRO A O 1
ATOM 1469 N N . VAL A 1 176 ? -3.410 -1.990 -22.573 1.00 59.94 176 VAL A N 1
ATOM 1470 C CA . VAL A 1 176 ? -3.922 -1.853 -23.941 1.00 59.94 176 VAL A CA 1
ATOM 1471 C C . VAL A 1 176 ? -3.454 -0.524 -24.508 1.00 59.94 176 VAL A C 1
ATOM 1473 O O . VAL A 1 176 ? -4.041 0.528 -24.280 1.00 59.94 176 VAL A O 1
ATOM 1476 N N . ASN A 1 177 ? -2.384 -0.583 -25.292 1.00 56.72 177 ASN A N 1
ATOM 1477 C CA . ASN A 1 177 ? -2.200 0.334 -26.406 1.00 56.72 177 ASN A CA 1
ATOM 1478 C C . ASN A 1 177 ? -2.594 -0.422 -27.682 1.00 56.72 177 ASN A C 1
ATOM 1480 O O . ASN A 1 177 ? -2.463 -1.644 -27.736 1.00 56.72 177 ASN A O 1
ATOM 1484 N N . LYS A 1 178 ? -3.029 0.284 -28.737 1.00 49.78 178 LYS A N 1
ATOM 1485 C CA . LYS A 1 178 ? -3.321 -0.333 -30.053 1.00 49.78 178 LYS A CA 1
ATOM 1486 C C . LYS A 1 178 ? -2.180 -1.245 -30.549 1.00 49.78 178 LYS A C 1
ATOM 1488 O O . LYS A 1 178 ? -2.434 -2.205 -31.262 1.00 49.78 178 LYS A O 1
ATOM 1493 N N . VAL A 1 179 ? -0.950 -0.973 -30.103 1.00 50.72 179 VAL A N 1
ATOM 1494 C CA . VAL A 1 179 ? 0.267 -1.753 -30.370 1.00 50.72 179 VAL A CA 1
ATOM 1495 C C . VAL A 1 179 ? 0.349 -3.059 -29.561 1.00 50.72 179 VAL A C 1
ATOM 1497 O O . VAL A 1 179 ? 0.840 -4.047 -30.086 1.00 50.72 179 VAL A O 1
ATOM 1500 N N . THR A 1 180 ? -0.110 -3.116 -28.303 1.00 51.34 180 THR A N 1
ATOM 1501 C CA . THR A 1 180 ? 0.081 -4.289 -27.418 1.00 51.34 180 THR A CA 1
ATOM 1502 C C . THR A 1 180 ? -0.960 -5.386 -27.614 1.00 51.34 180 THR A C 1
ATOM 1504 O O . THR A 1 180 ? -0.629 -6.551 -27.418 1.00 51.34 180 THR A O 1
ATOM 1507 N N . MET A 1 181 ? -2.185 -5.051 -28.040 1.00 47.25 181 MET A N 1
ATOM 1508 C CA . MET A 1 181 ? -3.233 -6.052 -28.315 1.00 47.25 181 MET A CA 1
ATOM 1509 C C . MET A 1 181 ? -2.871 -7.012 -29.459 1.00 47.25 181 MET A C 1
ATOM 1511 O O . MET A 1 181 ? -3.374 -8.128 -29.488 1.00 47.25 181 MET A O 1
ATOM 1515 N N . TRP A 1 182 ? -1.978 -6.592 -30.360 1.00 49.53 182 TRP A N 1
ATOM 1516 C CA . TRP A 1 182 ? -1.549 -7.364 -31.531 1.00 49.53 182 TRP A CA 1
ATOM 1517 C C . TRP A 1 182 ? -0.036 -7.640 -31.549 1.00 49.53 182 TRP A C 1
ATOM 1519 O O . TRP A 1 182 ? 0.478 -8.177 -32.525 1.00 49.53 182 TRP A O 1
ATOM 1529 N N . ASN A 1 183 ? 0.695 -7.290 -30.478 1.00 57.34 183 ASN A N 1
ATOM 1530 C CA . ASN A 1 183 ? 2.135 -7.534 -30.352 1.00 57.34 183 ASN A CA 1
ATOM 1531 C C . ASN A 1 183 ? 2.446 -8.427 -29.133 1.00 57.34 183 ASN A C 1
ATOM 1533 O O . ASN A 1 183 ? 2.631 -7.918 -28.017 1.00 57.34 183 ASN A O 1
ATOM 1537 N N . PRO A 1 184 ? 2.584 -9.750 -29.342 1.00 61.16 184 PRO A N 1
ATOM 1538 C CA . PRO A 1 184 ? 2.913 -10.716 -28.292 1.00 61.16 184 PRO A CA 1
ATOM 1539 C C . PRO A 1 184 ? 4.193 -10.389 -27.505 1.00 61.16 184 PRO A C 1
ATOM 1541 O O . PRO A 1 184 ? 4.284 -10.692 -26.313 1.00 61.16 184 PRO A O 1
ATOM 1544 N N . LYS A 1 185 ? 5.180 -9.719 -28.126 1.00 64.44 185 LYS A N 1
ATOM 1545 C CA . LYS A 1 185 ? 6.432 -9.342 -27.447 1.00 64.44 185 LYS A CA 1
ATOM 1546 C C . LYS A 1 185 ? 6.187 -8.285 -26.374 1.00 64.44 185 LYS A C 1
ATOM 1548 O O . LYS A 1 185 ? 6.716 -8.401 -25.271 1.00 64.44 185 LYS A O 1
ATOM 1553 N N . ALA A 1 186 ? 5.359 -7.283 -26.662 1.00 61.84 186 ALA A N 1
ATOM 1554 C CA . ALA A 1 186 ? 5.051 -6.222 -25.707 1.00 61.84 186 ALA A CA 1
ATOM 1555 C C . ALA A 1 186 ? 4.233 -6.741 -24.510 1.00 61.84 186 ALA A C 1
ATOM 1557 O O . ALA A 1 186 ? 4.533 -6.393 -23.368 1.00 61.84 186 ALA A O 1
ATOM 1558 N N . PHE A 1 187 ? 3.287 -7.654 -24.758 1.00 65.38 187 PHE A N 1
ATOM 1559 C CA . PHE A 1 187 ? 2.572 -8.387 -23.708 1.00 65.38 187 PHE A CA 1
ATOM 1560 C C . PHE A 1 187 ? 3.531 -9.168 -22.799 1.00 65.38 187 PHE A C 1
ATOM 1562 O O . PHE A 1 187 ? 3.528 -8.992 -21.578 1.00 65.38 187 PHE A O 1
ATOM 1569 N N . SER A 1 188 ? 4.403 -9.980 -23.407 1.00 71.75 188 SER A N 1
ATOM 1570 C CA . SER A 1 188 ? 5.408 -10.763 -22.687 1.00 71.75 188 SER A CA 1
ATOM 1571 C C . SER A 1 188 ? 6.310 -9.868 -21.831 1.00 71.75 188 SER A C 1
ATOM 1573 O O . SER A 1 188 ? 6.652 -10.241 -20.714 1.00 71.75 188 SER A O 1
ATOM 1575 N N . MET A 1 189 ? 6.706 -8.688 -22.315 1.00 76.75 189 MET A N 1
ATOM 1576 C CA . MET A 1 189 ? 7.550 -7.768 -21.545 1.00 76.75 189 MET A CA 1
ATOM 1577 C C . MET A 1 189 ? 6.841 -7.206 -20.307 1.00 76.75 189 MET A C 1
ATOM 1579 O O . MET A 1 189 ? 7.453 -7.155 -19.241 1.00 76.75 189 MET A O 1
ATOM 1583 N N . THR A 1 190 ? 5.564 -6.819 -20.405 1.00 81.69 190 THR A N 1
ATOM 1584 C CA . THR A 1 190 ? 4.830 -6.314 -19.233 1.00 81.69 190 THR A CA 1
ATOM 1585 C C . THR A 1 190 ? 4.605 -7.401 -18.192 1.00 81.69 190 THR A C 1
ATOM 1587 O O . THR A 1 190 ? 4.882 -7.162 -17.020 1.00 81.69 190 THR A O 1
ATOM 1590 N N . LEU A 1 191 ? 4.183 -8.600 -18.603 1.00 86.00 191 LEU A N 1
ATOM 1591 C CA . LEU A 1 191 ? 4.003 -9.709 -17.667 1.00 86.00 191 LEU A CA 1
ATOM 1592 C C . LEU A 1 191 ? 5.331 -10.098 -17.002 1.00 86.00 191 LEU A C 1
ATOM 1594 O O . LEU A 1 191 ? 5.380 -10.268 -15.786 1.00 86.00 191 LEU A O 1
ATOM 1598 N N . LYS A 1 192 ? 6.433 -10.163 -17.767 1.00 89.00 192 LYS A N 1
ATOM 1599 C CA . LYS A 1 192 ? 7.778 -10.398 -17.214 1.00 89.00 192 LYS A CA 1
ATOM 1600 C C . LYS A 1 192 ? 8.150 -9.348 -16.168 1.00 89.00 192 LYS A C 1
ATOM 1602 O O . LYS A 1 192 ? 8.628 -9.717 -15.100 1.00 89.00 192 LYS A O 1
ATOM 1607 N N . ALA A 1 193 ? 7.890 -8.068 -16.437 1.00 89.31 193 ALA A N 1
ATOM 1608 C CA . ALA A 1 193 ? 8.129 -6.999 -15.472 1.00 89.31 193 ALA A CA 1
ATOM 1609 C C . ALA A 1 193 ? 7.245 -7.145 -14.221 1.00 89.31 193 ALA A C 1
ATOM 1611 O O . ALA A 1 193 ? 7.739 -7.023 -13.108 1.00 89.31 193 ALA A O 1
ATOM 1612 N N . GLN A 1 194 ? 5.961 -7.469 -14.369 1.00 91.44 194 GLN A N 1
ATOM 1613 C CA . GLN A 1 194 ? 5.059 -7.687 -13.233 1.00 91.44 194 GLN A CA 1
ATOM 1614 C C . GLN A 1 194 ? 5.503 -8.865 -12.356 1.00 91.44 194 GLN A C 1
ATOM 1616 O O . GLN A 1 194 ? 5.553 -8.738 -11.135 1.00 91.44 194 GLN A O 1
ATOM 1621 N N . VAL A 1 195 ? 5.890 -9.988 -12.966 1.00 94.00 195 VAL A N 1
ATOM 1622 C CA . VAL A 1 195 ? 6.390 -11.172 -12.250 1.00 94.00 195 VAL A CA 1
ATOM 1623 C C . VAL A 1 195 ? 7.732 -10.886 -11.573 1.00 94.00 195 VAL A C 1
ATOM 1625 O O . VAL A 1 195 ? 7.921 -11.252 -10.414 1.00 94.00 195 VAL A O 1
ATOM 1628 N N . ALA A 1 196 ? 8.664 -10.217 -12.259 1.00 94.69 196 ALA A N 1
ATOM 1629 C CA . ALA A 1 196 ? 9.945 -9.818 -11.675 1.00 94.69 196 ALA A CA 1
ATOM 1630 C C . ALA A 1 196 ? 9.746 -8.863 -10.489 1.00 94.69 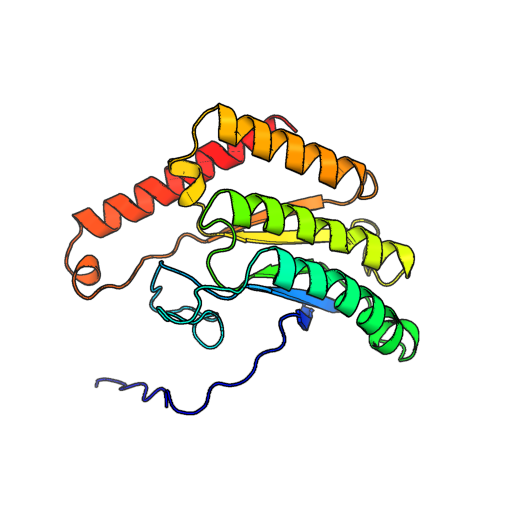196 ALA A C 1
ATOM 1632 O O . ALA A 1 196 ? 10.357 -9.038 -9.436 1.00 94.69 196 ALA A O 1
ATOM 1633 N N . GLY A 1 197 ? 8.838 -7.899 -10.636 1.00 95.00 197 GLY A N 1
ATOM 1634 C CA . GLY A 1 197 ? 8.476 -6.969 -9.580 1.00 95.00 197 GLY A CA 1
ATOM 1635 C C . GLY A 1 197 ? 7.812 -7.644 -8.385 1.00 95.00 197 GLY A C 1
ATOM 1636 O O . GLY A 1 197 ? 8.201 -7.374 -7.253 1.00 95.00 197 GLY A O 1
ATOM 1637 N N . PHE A 1 198 ? 6.895 -8.589 -8.616 1.00 95.75 198 PHE A N 1
ATOM 1638 C CA . PHE A 1 198 ? 6.320 -9.419 -7.554 1.00 95.75 198 PHE A CA 1
ATOM 1639 C C . PHE A 1 198 ? 7.400 -10.191 -6.790 1.00 95.75 198 PHE A C 1
ATOM 1641 O O . PHE A 1 198 ? 7.426 -10.137 -5.565 1.00 95.75 198 PHE A O 1
ATOM 1648 N N . LYS A 1 199 ? 8.324 -10.862 -7.493 1.00 96.06 199 LYS A N 1
ATOM 1649 C CA . LYS A 1 199 ? 9.432 -11.590 -6.854 1.00 96.06 199 LYS A CA 1
ATOM 1650 C C . LYS A 1 199 ? 10.302 -10.666 -6.004 1.00 96.06 199 LYS A C 1
ATOM 1652 O O . LYS A 1 199 ? 10.672 -11.037 -4.893 1.00 96.06 199 LYS A O 1
ATOM 1657 N N . LYS A 1 200 ? 10.604 -9.463 -6.502 1.00 95.06 200 LYS A N 1
ATOM 1658 C CA . LYS A 1 200 ? 11.415 -8.490 -5.765 1.00 95.06 200 LYS A CA 1
ATOM 1659 C C . LYS A 1 200 ? 10.681 -7.942 -4.540 1.00 95.06 200 LYS A C 1
ATOM 1661 O O . LYS A 1 200 ? 11.272 -7.893 -3.468 1.00 95.06 200 LYS A O 1
ATOM 1666 N N . LEU A 1 201 ? 9.390 -7.625 -4.663 1.00 94.50 201 LEU A N 1
ATOM 1667 C CA . LEU A 1 201 ? 8.558 -7.215 -3.529 1.00 94.50 201 LEU A CA 1
ATOM 1668 C C . LEU A 1 201 ? 8.422 -8.331 -2.485 1.00 94.50 201 LEU A C 1
ATOM 1670 O O . LEU A 1 201 ? 8.515 -8.063 -1.294 1.00 94.50 201 LEU A O 1
ATOM 1674 N N . LEU A 1 202 ? 8.262 -9.584 -2.917 1.00 94.50 202 LEU A N 1
ATOM 1675 C CA . LEU A 1 202 ? 8.245 -10.737 -2.017 1.00 94.50 202 LEU A CA 1
ATOM 1676 C C . LEU A 1 202 ? 9.564 -10.864 -1.240 1.00 94.50 202 LEU A C 1
ATOM 1678 O O . LEU A 1 202 ? 9.537 -11.231 -0.072 1.00 94.50 202 LEU A O 1
ATOM 1682 N N . GLY A 1 203 ? 10.697 -10.536 -1.868 1.00 93.06 203 GLY A N 1
ATOM 1683 C CA . GLY A 1 203 ? 11.992 -10.435 -1.193 1.00 93.06 203 GLY A CA 1
ATOM 1684 C C . GLY A 1 203 ? 11.998 -9.390 -0.075 1.00 93.06 203 GLY A C 1
ATOM 1685 O O . GLY A 1 203 ? 12.435 -9.706 1.022 1.00 93.06 203 GLY A O 1
ATOM 1686 N N . ILE A 1 204 ? 11.447 -8.191 -0.320 1.00 90.44 204 ILE A N 1
ATOM 1687 C CA . ILE A 1 204 ? 11.306 -7.143 0.713 1.00 90.44 204 ILE A CA 1
ATOM 1688 C C . ILE A 1 204 ? 10.471 -7.666 1.882 1.00 90.44 204 ILE A C 1
ATOM 1690 O O . ILE A 1 204 ? 10.877 -7.570 3.031 1.00 90.44 204 ILE A O 1
ATOM 1694 N N . VAL A 1 205 ? 9.303 -8.240 1.586 1.00 89.38 205 VAL A N 1
ATOM 1695 C CA . VAL A 1 205 ? 8.352 -8.683 2.616 1.00 89.38 205 VAL A CA 1
ATOM 1696 C C . VAL A 1 205 ? 8.901 -9.844 3.450 1.00 89.38 205 VAL A C 1
ATOM 1698 O O . VAL A 1 205 ? 8.565 -9.944 4.618 1.00 89.38 205 VAL A O 1
ATOM 1701 N N . LYS A 1 206 ? 9.746 -10.716 2.886 1.00 90.12 206 LYS A N 1
ATOM 1702 C CA . LYS A 1 206 ? 10.356 -11.838 3.623 1.00 90.12 206 LYS A CA 1
ATOM 1703 C C . LYS A 1 206 ? 11.449 -11.422 4.609 1.00 90.12 206 LYS A C 1
ATOM 1705 O O . LYS A 1 206 ? 11.794 -12.221 5.473 1.00 90.12 206 LYS A O 1
ATOM 1710 N N . ASN A 1 207 ? 12.008 -10.227 4.452 1.00 83.00 207 ASN A N 1
ATOM 1711 C CA . ASN A 1 207 ? 13.069 -9.711 5.314 1.00 83.00 207 ASN A CA 1
ATOM 1712 C C . ASN A 1 207 ? 12.539 -8.891 6.504 1.00 83.00 207 ASN A C 1
ATOM 1714 O O . ASN A 1 207 ? 13.338 -8.426 7.317 1.00 83.00 207 ASN A O 1
ATOM 1718 N N . ILE A 1 208 ? 11.222 -8.673 6.570 1.00 84.50 208 ILE A N 1
ATOM 1719 C CA . ILE A 1 208 ? 10.526 -7.873 7.585 1.00 84.50 208 ILE A CA 1
ATOM 1720 C C . ILE A 1 208 ? 9.721 -8.809 8.480 1.00 84.50 208 ILE A C 1
ATOM 1722 O O . ILE A 1 208 ? 9.817 -8.648 9.715 1.00 84.50 208 ILE A O 1
#

Secondary structure (DSSP, 8-state):
--------TT------SEEEEEETTEEEEEEEE---SS--TT-GGGGTS---TT-TT--HHHHHHHHHHHHHHIIIIIITT-PPPEEEEEEEES-TTSSHHHHHHHHHHTTHHHHHHHTT-BSSSS-EEEEEE--TGGGT--HHHHHHHHHHHHHHHHHS-TT-EEEEEE-------TTTTT-HHHHHHHHHHHHHHHHHHHHHHHT-